Protein AF-A0A1Q5KCY1-F1 (afdb_monomer)

Secondary structure (DSSP, 8-state):
---HHHHHH-GGGGT--HHHHHH---------S--HHHHHHHHHHHHHHTS---HHHHHHH-SS-HHHHHHHHHHHH-EEE-TTS-EEEGGGGEESS-SS--TT-S-SEEHHHHHHHHHHHHH-TTHHHHTTS---GGGSPTT--HHHHHHHHHHHHHHHHHHSHHHHHTT-GGGSHHHHHHHHHHHHTTSTT---SSPPPHHHHHHHHHTS--SS-HHHHBTTTBEE-TTS-EE----HHHHHHHHHHHHH-TTSHHHHHTTT--

Solvent-accessible surface area (backbone atoms only — not comparable to full-atom values): 14551 Å² total; per-residue (Å²): 136,80,50,69,65,63,45,68,77,45,27,66,85,72,78,42,50,76,68,61,58,72,69,59,84,72,94,78,83,87,81,76,97,62,54,73,64,54,52,29,32,56,50,21,54,49,29,69,77,70,50,74,59,62,66,42,46,41,52,67,22,38,69,75,30,48,41,45,46,49,35,50,49,45,28,63,70,30,65,32,71,45,99,88,68,46,79,41,51,41,42,76,33,44,35,49,58,58,89,70,85,58,95,83,49,86,43,53,35,34,44,65,33,50,21,18,20,46,30,3,28,70,53,19,71,68,13,45,81,43,40,84,53,90,36,49,81,87,69,51,59,84,98,64,50,73,66,57,51,52,50,56,52,40,52,56,48,40,52,48,52,51,73,48,36,68,47,42,77,68,63,24,42,62,46,37,45,12,42,26,21,6,50,10,28,50,49,13,34,50,40,94,81,42,85,58,92,78,60,40,48,73,67,58,49,48,59,50,55,75,52,48,58,47,64,75,40,32,84,39,31,41,84,35,48,26,43,61,41,99,86,70,43,52,40,63,85,47,47,36,76,75,13,10,66,50,32,21,48,25,57,73,36,50,90,40,75,60,13,20,31,24,45,80,44,133

Sequence (266 aa):
MTAWHEIAENPDDYRLTAAQLRAVRIPFELYWDLQISEARQVFFDRNVLGVTVAKNLAMSMDQRDFATQLAHDIASSVIVTNGDGTKVPFSTFVQATKRQLSAGDPELLTLSGLRALVVTTMLGRPGIALSSAAITEDDIPEGTTADTVRAEVTDILSWFLETYFPLFAARTAVTTPALLAGLGVAFNRAMPWSTDADRLTSYRLGQLLDTVQWDREAAYWDGIAGKATATGGISFAGGVKDSGGRVADAILFPDTENGRKIRSQA

Mean predicted aligned error: 9.71 Å

Radius of gyration: 20.38 Å; Cα contacts (8 Å, |Δi|>4): 412; chains: 1; bounding box: 61×43×54 Å

Structure (mmCIF, N/CA/C/O backbone):
data_AF-A0A1Q5KCY1-F1
#
_entry.id   AF-A0A1Q5KCY1-F1
#
loop_
_atom_site.group_PDB
_atom_site.id
_atom_site.type_symbol
_atom_site.label_atom_id
_atom_site.label_alt_id
_atom_site.label_comp_id
_atom_site.label_asym_id
_atom_site.label_entity_id
_atom_site.label_seq_id
_atom_site.pdbx_PDB_ins_code
_atom_site.Cartn_x
_atom_site.Cartn_y
_atom_site.Cartn_z
_atom_site.occupancy
_atom_site.B_iso_or_equiv
_atom_site.auth_seq_id
_atom_site.auth_comp_id
_atom_site.auth_asym_id
_atom_site.auth_atom_id
_atom_site.pdbx_PDB_model_num
ATOM 1 N N . MET A 1 1 ? 31.964 -4.552 0.485 1.00 54.66 1 MET A N 1
ATOM 2 C CA . MET A 1 1 ? 32.082 -3.805 -0.782 1.00 54.66 1 MET A CA 1
ATOM 3 C C . MET A 1 1 ? 31.147 -2.618 -0.629 1.00 54.66 1 MET A C 1
ATOM 5 O O . MET A 1 1 ? 29.982 -2.858 -0.353 1.00 54.66 1 MET A O 1
ATOM 9 N N . THR A 1 2 ? 31.669 -1.394 -0.635 1.00 61.38 2 THR A N 1
ATOM 10 C CA . THR A 1 2 ? 30.903 -0.164 -0.348 1.00 61.38 2 THR A CA 1
ATOM 11 C C . THR A 1 2 ? 30.643 0.562 -1.658 1.00 61.38 2 THR A C 1
ATOM 13 O O . THR A 1 2 ? 31.543 0.626 -2.500 1.00 61.38 2 THR A O 1
ATOM 16 N N . ALA A 1 3 ? 29.429 1.070 -1.860 1.00 68.62 3 ALA A N 1
ATOM 17 C CA . ALA A 1 3 ? 29.079 1.730 -3.108 1.00 68.62 3 ALA A CA 1
ATOM 18 C C . ALA A 1 3 ? 29.773 3.102 -3.215 1.00 68.62 3 ALA A C 1
ATOM 20 O O . ALA A 1 3 ? 29.896 3.832 -2.236 1.00 68.62 3 ALA A O 1
ATOM 21 N N . TRP A 1 4 ? 30.218 3.478 -4.419 1.00 73.12 4 TRP A N 1
ATOM 22 C CA . TRP A 1 4 ? 30.988 4.714 -4.634 1.00 73.12 4 TRP A CA 1
ATOM 23 C C . TRP A 1 4 ? 30.240 5.985 -4.197 1.00 73.12 4 TRP A C 1
ATOM 25 O O . TRP A 1 4 ? 30.866 6.929 -3.724 1.00 73.12 4 TRP A O 1
ATOM 35 N N . HIS A 1 5 ? 28.907 6.000 -4.315 1.00 73.06 5 HIS A N 1
ATOM 36 C CA . HIS A 1 5 ? 28.085 7.137 -3.895 1.00 73.06 5 HIS A CA 1
ATOM 37 C C . HIS A 1 5 ? 28.113 7.347 -2.373 1.00 73.06 5 HIS A C 1
ATOM 39 O O . HIS A 1 5 ? 28.253 8.481 -1.936 1.00 73.06 5 HIS A O 1
ATOM 45 N N . GLU A 1 6 ? 28.103 6.274 -1.575 1.00 72.62 6 GLU A N 1
ATOM 46 C CA . GLU A 1 6 ? 28.201 6.355 -0.108 1.00 72.62 6 GLU A CA 1
ATOM 47 C C . GLU A 1 6 ? 29.556 6.934 0.332 1.00 72.62 6 GLU A C 1
ATOM 49 O O . GLU A 1 6 ? 29.630 7.737 1.260 1.00 72.62 6 GLU A O 1
ATOM 54 N N . ILE A 1 7 ? 30.632 6.564 -0.372 1.00 80.00 7 ILE A N 1
ATOM 55 C CA . ILE A 1 7 ? 31.983 7.090 -0.130 1.00 80.00 7 ILE A CA 1
ATOM 56 C C . ILE A 1 7 ? 32.081 8.559 -0.571 1.00 80.00 7 ILE A C 1
ATOM 58 O O . ILE A 1 7 ? 32.759 9.355 0.073 1.00 80.00 7 ILE A O 1
ATOM 62 N N . ALA A 1 8 ? 31.417 8.933 -1.667 1.00 77.94 8 ALA A N 1
ATOM 63 C CA . ALA A 1 8 ? 31.423 10.300 -2.178 1.00 77.94 8 ALA A CA 1
ATOM 64 C C . ALA A 1 8 ? 30.623 11.275 -1.301 1.00 77.94 8 ALA A C 1
ATOM 66 O O . ALA A 1 8 ? 31.014 12.436 -1.190 1.00 77.94 8 ALA A O 1
ATOM 67 N N . GLU A 1 9 ? 29.534 10.811 -0.687 1.00 80.38 9 GLU A N 1
ATOM 68 C CA . GLU A 1 9 ? 28.708 11.613 0.220 1.00 80.38 9 GLU A CA 1
ATOM 69 C C . GLU A 1 9 ? 29.408 11.883 1.557 1.00 80.38 9 GLU A C 1
ATOM 71 O O . GLU A 1 9 ? 29.356 13.011 2.040 1.00 80.38 9 GLU A O 1
ATOM 76 N N . ASN A 1 10 ? 30.102 10.887 2.126 1.00 83.00 10 ASN A N 1
ATOM 77 C CA . ASN A 1 10 ? 30.788 11.008 3.420 1.00 83.00 10 ASN A CA 1
ATOM 78 C C . ASN A 1 10 ? 32.230 10.470 3.343 1.00 83.00 10 ASN A C 1
ATOM 80 O O . ASN A 1 10 ? 32.540 9.417 3.900 1.00 83.00 10 ASN A O 1
ATOM 84 N N . PRO A 1 11 ? 33.146 11.168 2.649 1.00 82.25 11 PRO A N 1
ATOM 85 C CA . PRO A 1 11 ? 34.496 10.660 2.395 1.00 82.25 11 PRO A CA 1
ATOM 86 C C . PRO A 1 11 ? 35.340 10.508 3.670 1.00 82.25 11 PRO A C 1
ATOM 88 O O . PRO A 1 11 ? 36.176 9.601 3.756 1.00 82.25 11 PRO A O 1
ATOM 91 N N . ASP A 1 12 ? 35.073 11.335 4.682 1.00 84.56 12 ASP A N 1
ATOM 92 C CA . ASP A 1 12 ? 35.789 11.334 5.959 1.00 84.56 12 ASP A CA 1
ATOM 93 C C . ASP A 1 12 ? 35.569 10.037 6.757 1.00 84.56 12 ASP A C 1
ATOM 95 O O . ASP A 1 12 ? 36.513 9.535 7.378 1.00 84.56 12 ASP A O 1
ATOM 99 N N . ASP A 1 13 ? 34.384 9.421 6.651 1.00 87.50 13 ASP A N 1
ATOM 100 C CA . ASP A 1 13 ? 34.062 8.126 7.278 1.00 87.50 13 ASP A CA 1
ATOM 101 C C . ASP A 1 13 ? 34.967 6.996 6.760 1.00 87.50 13 ASP A C 1
ATOM 103 O O . ASP A 1 13 ? 35.228 6.007 7.449 1.00 87.50 13 ASP A O 1
ATOM 107 N N . TYR A 1 14 ? 35.511 7.178 5.555 1.00 83.38 14 TYR A N 1
ATOM 108 C CA . TYR A 1 14 ? 36.424 6.252 4.892 1.00 83.38 14 TYR A CA 1
ATOM 109 C C . TYR A 1 14 ? 37.879 6.728 4.919 1.00 83.38 14 TYR A C 1
ATOM 111 O O . TYR A 1 14 ? 38.737 6.106 4.290 1.00 83.38 14 TYR A O 1
ATOM 119 N N . ARG A 1 15 ? 38.184 7.800 5.667 1.00 89.50 15 ARG 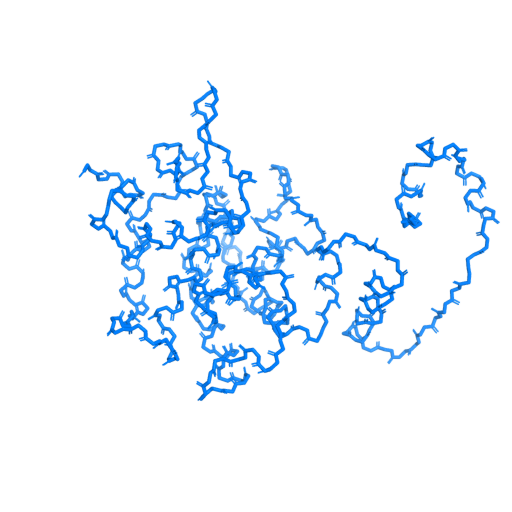A N 1
ATOM 120 C CA . ARG A 1 15 ? 39.512 8.441 5.729 1.00 89.50 15 ARG A CA 1
ATOM 121 C C . ARG A 1 15 ? 40.019 8.882 4.353 1.00 89.50 15 ARG A C 1
ATOM 123 O O . ARG A 1 15 ? 41.222 8.848 4.085 1.00 89.50 15 ARG A O 1
ATOM 130 N N . LEU A 1 16 ? 39.100 9.266 3.475 1.00 88.19 16 LEU A N 1
ATOM 131 C CA . LEU A 1 16 ? 39.389 9.780 2.146 1.00 88.19 16 LEU A CA 1
ATOM 132 C C . LEU A 1 16 ? 39.073 11.270 2.106 1.00 88.19 16 LEU A C 1
ATOM 134 O O . LEU A 1 16 ? 38.182 11.759 2.783 1.00 88.19 16 LEU A O 1
ATOM 138 N N . THR A 1 17 ? 39.798 12.003 1.274 1.00 86.69 17 THR A N 1
ATOM 139 C CA . THR A 1 17 ? 39.492 13.404 0.976 1.00 86.69 17 THR A CA 1
ATOM 140 C C . THR A 1 17 ? 38.750 13.511 -0.352 1.00 86.69 17 THR A C 1
ATOM 142 O O . THR A 1 17 ? 38.963 12.716 -1.273 1.00 86.69 17 THR A O 1
ATOM 145 N N . ALA A 1 18 ? 37.953 14.567 -0.522 1.00 78.94 18 ALA A N 1
ATOM 146 C CA . ALA A 1 18 ? 37.306 14.863 -1.803 1.00 78.94 18 ALA A CA 1
ATOM 147 C C . ALA A 1 18 ? 38.313 14.988 -2.970 1.00 78.94 18 ALA A C 1
ATOM 149 O O . ALA A 1 18 ? 38.002 14.668 -4.116 1.00 78.94 18 ALA A O 1
ATOM 150 N N . ALA A 1 19 ? 39.543 15.443 -2.696 1.00 83.88 19 ALA A N 1
ATOM 151 C CA . ALA A 1 19 ? 40.611 15.508 -3.693 1.00 83.88 19 ALA A CA 1
ATOM 152 C C . ALA A 1 19 ? 41.092 14.113 -4.127 1.00 83.88 19 ALA A C 1
ATOM 154 O O . ALA A 1 19 ? 41.267 13.881 -5.322 1.00 83.88 19 ALA A O 1
ATOM 155 N N . GLN A 1 20 ? 41.250 13.183 -3.182 1.00 85.56 20 GLN A N 1
ATOM 156 C CA . GLN A 1 20 ? 41.623 11.797 -3.476 1.00 85.56 20 GLN A CA 1
ATOM 157 C C . GLN A 1 20 ? 40.533 11.075 -4.269 1.00 85.56 20 GLN A C 1
ATOM 159 O O . GLN A 1 20 ? 40.857 10.367 -5.217 1.00 85.56 20 GLN A O 1
ATOM 164 N N . LEU A 1 21 ? 39.255 11.308 -3.956 1.00 82.94 21 LEU A N 1
ATOM 165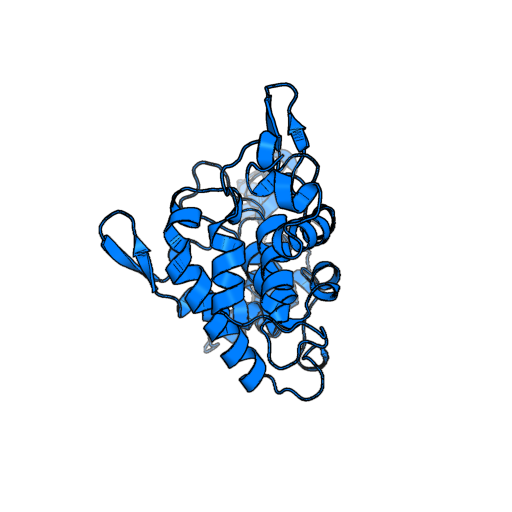 C CA . LEU A 1 21 ? 38.147 10.729 -4.721 1.00 82.94 21 LEU A CA 1
ATOM 166 C C . LEU A 1 21 ? 38.118 11.207 -6.173 1.00 82.94 21 LEU A C 1
ATOM 168 O O . LEU A 1 21 ? 37.961 10.396 -7.081 1.00 82.94 21 LEU A O 1
ATOM 172 N N . ARG A 1 22 ? 38.337 12.504 -6.416 1.00 81.75 22 ARG A N 1
ATOM 173 C CA . ARG A 1 22 ? 38.384 13.067 -7.779 1.00 81.75 22 ARG A CA 1
ATOM 174 C C . ARG A 1 22 ? 39.537 12.533 -8.630 1.00 81.75 22 ARG A C 1
ATOM 176 O O . ARG A 1 22 ? 39.465 12.602 -9.853 1.00 81.75 22 ARG A O 1
ATOM 183 N N . ALA A 1 23 ? 40.599 12.031 -8.003 1.00 84.94 23 ALA A N 1
ATOM 184 C CA . ALA A 1 23 ? 41.742 11.456 -8.706 1.00 84.94 23 ALA A CA 1
ATOM 185 C C . ALA A 1 23 ? 41.495 10.010 -9.171 1.00 84.94 23 ALA A C 1
ATOM 187 O O . ALA A 1 23 ? 42.244 9.500 -10.009 1.00 84.94 23 ALA A O 1
ATOM 188 N N . VAL A 1 24 ? 40.458 9.344 -8.651 1.00 84.19 24 VAL A N 1
ATOM 189 C CA . VAL A 1 24 ? 40.121 7.977 -9.046 1.00 84.19 24 VAL A CA 1
ATOM 190 C C . VAL A 1 24 ? 39.477 7.989 -10.426 1.00 84.19 24 VAL A C 1
ATOM 192 O O . VAL A 1 24 ? 38.438 8.604 -10.655 1.00 84.19 24 VAL A O 1
ATOM 195 N N . ARG A 1 25 ? 40.108 7.283 -11.366 1.00 79.62 25 ARG A N 1
ATOM 196 C CA . ARG A 1 25 ? 39.556 7.052 -12.701 1.00 79.62 25 ARG A CA 1
ATOM 197 C C . ARG A 1 25 ? 38.653 5.833 -12.649 1.00 79.62 25 ARG A C 1
ATOM 199 O O . ARG A 1 25 ? 39.120 4.739 -12.344 1.00 79.62 25 ARG A O 1
ATOM 206 N N . ILE A 1 26 ? 37.381 6.032 -12.964 1.00 74.25 26 ILE A N 1
ATOM 207 C CA . ILE A 1 26 ? 36.387 4.963 -12.976 1.00 74.25 26 ILE A CA 1
ATOM 208 C C . ILE A 1 26 ? 36.101 4.611 -14.436 1.00 74.25 26 ILE A C 1
ATOM 210 O O . ILE A 1 26 ? 35.793 5.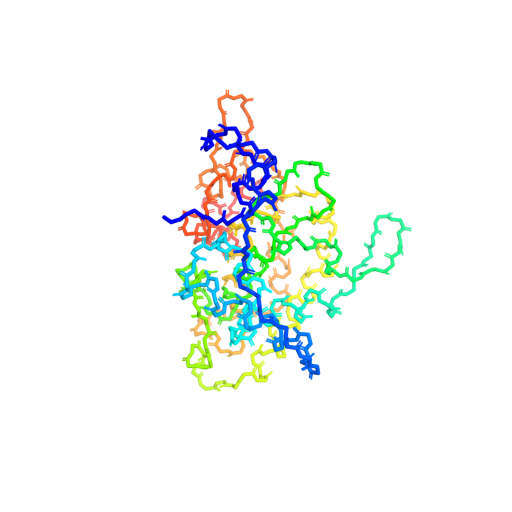516 -15.217 1.00 74.25 26 ILE A O 1
ATOM 214 N N . PRO A 1 27 ? 36.222 3.333 -14.833 1.00 74.19 27 PRO A N 1
ATOM 215 C CA . PRO A 1 27 ? 35.741 2.912 -16.136 1.00 74.19 27 PRO A CA 1
ATOM 216 C C . PRO A 1 27 ? 34.228 3.127 -16.177 1.00 74.19 27 PRO A C 1
ATOM 218 O O . PRO A 1 27 ? 33.503 2.670 -15.294 1.00 74.19 27 PRO A O 1
ATOM 221 N N . PHE A 1 28 ? 33.758 3.839 -17.192 1.00 66.50 28 PHE A N 1
ATOM 222 C CA . PHE A 1 28 ? 32.338 4.003 -17.447 1.00 66.50 28 PHE A CA 1
ATOM 223 C C . PHE A 1 28 ? 32.030 3.500 -18.851 1.00 66.50 28 PHE A C 1
ATOM 225 O O . PHE A 1 28 ? 32.865 3.555 -19.754 1.00 66.50 28 PHE A O 1
ATOM 232 N N . GLU A 1 29 ? 30.809 3.025 -19.022 1.00 71.38 29 GLU A N 1
ATOM 233 C CA . GLU A 1 29 ? 30.257 2.674 -20.318 1.00 71.38 29 GLU A CA 1
ATOM 234 C C . GLU A 1 29 ? 29.075 3.604 -20.560 1.00 71.38 29 GLU A C 1
ATOM 236 O O . GLU A 1 29 ? 28.210 3.752 -19.694 1.00 71.38 29 GLU A O 1
ATOM 241 N N . LEU A 1 30 ? 29.071 4.266 -21.713 1.00 70.44 30 LEU A N 1
ATOM 242 C CA . LEU A 1 30 ? 27.937 5.053 -22.175 1.00 70.44 30 LEU A CA 1
ATOM 243 C C . LEU A 1 30 ? 27.156 4.210 -23.171 1.00 70.44 30 LEU A C 1
ATOM 245 O O . LEU A 1 30 ? 27.706 3.744 -24.169 1.00 70.44 30 LEU A O 1
ATOM 249 N N . TYR A 1 31 ? 25.877 4.038 -22.875 1.00 73.44 31 TYR A N 1
ATOM 250 C CA . TYR A 1 31 ? 24.921 3.412 -23.766 1.00 73.44 31 TYR A CA 1
ATOM 251 C C . TYR A 1 31 ? 24.051 4.514 -24.365 1.00 73.44 31 TYR A C 1
ATOM 253 O O . TYR A 1 31 ? 23.524 5.359 -23.640 1.00 73.44 31 TYR A O 1
ATOM 261 N N . TRP A 1 32 ? 23.945 4.516 -25.687 1.00 76.94 32 TRP A N 1
ATOM 262 C CA . TRP A 1 32 ? 23.154 5.469 -26.465 1.00 76.94 32 TRP A CA 1
ATOM 263 C C . TRP A 1 32 ? 21.895 4.769 -26.977 1.00 76.94 32 TRP A C 1
ATOM 265 O O . TRP A 1 32 ? 21.862 3.541 -27.032 1.00 76.94 32 TRP A O 1
ATOM 275 N N . ASP A 1 33 ? 20.878 5.547 -27.344 1.00 81.00 33 ASP A N 1
ATOM 276 C CA . ASP A 1 33 ? 19.632 5.061 -27.956 1.00 81.00 33 ASP A CA 1
ATOM 277 C C . ASP A 1 33 ? 18.840 4.026 -27.132 1.00 81.00 33 ASP A C 1
ATOM 279 O O . ASP A 1 33 ? 17.964 3.346 -27.661 1.00 81.00 33 ASP A O 1
ATOM 283 N N . LEU A 1 34 ? 19.099 3.940 -25.823 1.00 77.19 34 LEU A N 1
ATOM 284 C CA . LEU A 1 34 ? 18.280 3.158 -24.901 1.00 77.19 34 LEU A CA 1
ATOM 285 C C . LEU A 1 34 ? 16.997 3.909 -24.552 1.00 77.19 34 LEU A C 1
ATOM 287 O O . LEU A 1 34 ? 17.020 5.096 -24.207 1.00 77.19 34 LEU A O 1
ATOM 291 N N . GLN A 1 35 ? 15.882 3.188 -24.546 1.00 79.69 35 GLN A N 1
ATOM 292 C CA . GLN A 1 35 ? 14.669 3.661 -23.896 1.00 79.69 35 GLN A CA 1
ATOM 293 C C . GLN A 1 35 ? 14.911 3.810 -22.388 1.00 79.69 35 GLN A C 1
ATOM 295 O O . GLN A 1 35 ? 15.726 3.107 -21.785 1.00 79.69 35 GLN A O 1
ATOM 300 N N . ILE A 1 36 ? 14.167 4.716 -21.744 1.00 74.81 36 ILE A N 1
ATOM 301 C CA . ILE A 1 36 ? 14.296 4.972 -20.297 1.00 74.81 36 ILE A CA 1
ATOM 302 C C . ILE A 1 36 ? 14.114 3.676 -19.487 1.00 74.81 36 ILE A C 1
ATOM 304 O O . ILE A 1 36 ? 14.823 3.461 -18.506 1.00 74.81 36 ILE A O 1
ATOM 308 N N . SER A 1 37 ? 13.199 2.798 -19.903 1.00 70.56 37 SER A N 1
ATOM 309 C CA . SER A 1 37 ? 12.975 1.486 -19.283 1.00 70.56 37 SER A CA 1
ATOM 310 C C . SER A 1 37 ? 14.204 0.572 -19.377 1.00 70.56 37 SER A C 1
ATOM 312 O O . SER A 1 37 ? 14.599 -0.041 -18.388 1.00 70.56 37 SER A O 1
ATOM 314 N N . GLU A 1 38 ? 14.871 0.525 -20.526 1.00 73.50 38 GLU A N 1
ATOM 315 C CA . GLU A 1 38 ? 16.074 -0.289 -20.729 1.00 73.50 38 GLU A CA 1
ATOM 316 C C . GLU A 1 38 ? 17.248 0.234 -19.894 1.00 73.50 38 GLU A C 1
ATOM 318 O O . GLU A 1 38 ? 17.955 -0.543 -19.251 1.00 73.50 38 GLU A O 1
ATOM 323 N N . ALA A 1 39 ? 17.411 1.559 -19.820 1.00 77.06 39 ALA A N 1
ATOM 324 C CA . ALA A 1 39 ? 18.426 2.189 -18.979 1.00 77.06 39 ALA A CA 1
ATOM 325 C C . ALA A 1 39 ? 18.228 1.865 -17.485 1.00 77.06 39 ALA A C 1
ATOM 327 O O . ALA A 1 39 ? 19.200 1.586 -16.776 1.00 77.06 39 ALA A O 1
ATOM 328 N N . ARG A 1 40 ? 16.973 1.845 -17.008 1.00 74.44 40 ARG A N 1
ATOM 329 C CA . ARG A 1 40 ? 16.635 1.428 -15.635 1.00 74.44 40 ARG A CA 1
ATOM 330 C C . ARG A 1 40 ? 17.013 -0.031 -15.380 1.00 74.44 40 ARG A C 1
ATOM 332 O O . ARG A 1 40 ? 17.663 -0.312 -14.375 1.00 74.44 40 ARG A O 1
ATOM 339 N N . GLN A 1 41 ? 16.716 -0.936 -16.314 1.00 76.06 41 GLN A N 1
ATOM 340 C CA . GLN A 1 41 ? 17.059 -2.351 -16.159 1.00 76.06 41 GLN A CA 1
ATOM 341 C C . GLN A 1 41 ? 18.573 -2.590 -16.114 1.00 76.06 41 GLN A C 1
ATOM 343 O O . GLN A 1 41 ? 19.049 -3.337 -15.261 1.00 76.06 41 GLN A O 1
ATOM 348 N N . VAL A 1 42 ? 19.350 -1.930 -16.983 1.00 74.38 42 VAL A N 1
ATOM 349 C CA . VAL A 1 42 ? 20.823 -2.021 -16.959 1.00 74.38 42 VAL A CA 1
ATOM 350 C C . VAL A 1 42 ? 21.370 -1.562 -15.606 1.00 74.38 42 VAL A C 1
ATOM 352 O O . VAL A 1 42 ? 22.276 -2.188 -15.050 1.00 74.38 42 VAL A O 1
ATOM 355 N N . PHE A 1 43 ? 20.797 -0.494 -15.044 1.00 72.62 43 PHE A N 1
ATOM 356 C CA . PHE A 1 43 ? 21.155 -0.029 -13.711 1.00 72.62 43 PHE A CA 1
ATOM 357 C C . PHE A 1 43 ? 20.793 -1.060 -12.631 1.00 72.62 43 PHE A C 1
ATOM 359 O O . PHE A 1 43 ? 21.637 -1.355 -11.785 1.00 72.62 43 PHE A O 1
ATOM 366 N N . PHE A 1 44 ? 19.588 -1.634 -12.649 1.00 69.88 44 PHE A N 1
ATOM 367 C CA . PHE A 1 44 ? 19.187 -2.679 -11.701 1.00 69.88 44 PHE A CA 1
ATOM 368 C C . PHE A 1 44 ? 20.126 -3.886 -11.748 1.00 69.88 44 PHE A C 1
ATOM 370 O O . PHE A 1 44 ? 20.709 -4.247 -10.724 1.00 69.88 44 PHE A O 1
ATOM 377 N N . ASP A 1 45 ? 20.331 -4.458 -12.937 1.00 71.56 45 ASP A N 1
ATOM 378 C CA . ASP A 1 45 ? 21.122 -5.674 -13.131 1.00 71.56 45 ASP A CA 1
ATOM 379 C C . ASP A 1 45 ? 22.555 -5.472 -12.605 1.00 71.56 45 ASP A C 1
ATOM 381 O O . ASP A 1 45 ? 23.071 -6.302 -11.854 1.00 71.56 45 ASP A O 1
ATOM 385 N N . ARG A 1 46 ? 23.189 -4.326 -12.896 1.00 67.38 46 ARG A N 1
ATOM 386 C CA . ARG A 1 46 ? 24.556 -4.041 -12.423 1.00 67.38 46 ARG A CA 1
ATOM 387 C C . ARG A 1 46 ? 24.664 -3.778 -10.924 1.00 67.38 46 ARG A C 1
ATOM 389 O O . ARG A 1 46 ? 25.687 -4.106 -10.325 1.00 67.38 46 ARG A O 1
ATOM 396 N N . ASN A 1 47 ? 23.631 -3.217 -10.308 1.00 61.12 47 ASN A N 1
ATOM 397 C CA . ASN A 1 47 ? 23.651 -2.857 -8.891 1.00 61.12 47 ASN A CA 1
ATOM 398 C C . ASN A 1 47 ? 23.074 -3.944 -7.965 1.00 61.12 47 ASN A C 1
ATOM 400 O O . ASN A 1 47 ? 23.324 -3.944 -6.765 1.00 61.12 47 ASN A O 1
ATOM 404 N N . VAL A 1 48 ? 22.306 -4.898 -8.483 1.00 60.56 48 VAL A N 1
ATOM 405 C CA . VAL A 1 48 ? 21.849 -6.047 -7.688 1.00 60.56 48 VAL A CA 1
ATOM 406 C C . VAL A 1 48 ? 22.793 -7.232 -7.845 1.00 60.56 48 VAL A C 1
ATOM 408 O O . VAL A 1 48 ? 23.079 -7.907 -6.858 1.00 60.56 48 VAL A O 1
ATOM 411 N N . LEU A 1 49 ? 23.330 -7.457 -9.049 1.00 60.81 49 LEU A N 1
ATOM 412 C CA . LEU A 1 49 ? 24.223 -8.587 -9.323 1.00 60.81 49 LEU A CA 1
ATOM 413 C C . LEU A 1 49 ? 25.716 -8.239 -9.168 1.00 60.81 49 LEU A C 1
ATOM 415 O O . LEU A 1 49 ? 26.527 -9.150 -9.022 1.00 60.81 49 LEU A O 1
ATOM 419 N N . GLY A 1 50 ? 26.092 -6.951 -9.194 1.00 53.91 50 GLY A N 1
ATOM 420 C CA . GLY A 1 50 ? 27.492 -6.494 -9.158 1.00 53.91 50 GLY A CA 1
ATOM 421 C C . GLY A 1 50 ? 27.932 -5.792 -7.864 1.00 53.91 50 GLY A C 1
ATOM 422 O O . GLY A 1 50 ? 28.940 -6.181 -7.277 1.00 53.91 50 GLY A O 1
ATOM 423 N N . VAL A 1 51 ? 27.210 -4.757 -7.409 1.00 55.50 51 VAL A N 1
ATOM 424 C CA . VAL A 1 51 ? 27.537 -3.978 -6.190 1.00 55.50 51 VAL A CA 1
ATOM 425 C C . VAL A 1 51 ? 26.263 -3.569 -5.457 1.00 55.50 51 VAL A C 1
ATOM 427 O O . VAL A 1 51 ? 25.531 -2.726 -5.955 1.00 55.50 51 VAL A O 1
ATOM 430 N N . THR A 1 52 ? 26.037 -4.107 -4.255 1.00 53.34 52 THR A N 1
ATOM 431 C CA . THR A 1 52 ? 24.800 -3.928 -3.478 1.00 53.34 52 THR A CA 1
ATOM 432 C C . THR A 1 52 ? 24.428 -2.453 -3.266 1.00 53.34 52 THR A C 1
ATOM 434 O O . THR A 1 52 ? 25.078 -1.751 -2.496 1.00 53.34 52 THR A O 1
ATOM 437 N N . VAL A 1 53 ? 23.347 -1.995 -3.899 1.00 59.03 53 VAL A N 1
ATOM 438 C CA . VAL A 1 53 ? 22.698 -0.699 -3.609 1.00 59.03 53 VAL A CA 1
ATOM 439 C C . VAL A 1 53 ? 21.541 -0.852 -2.619 1.00 59.03 53 VAL A C 1
ATOM 441 O O . VAL A 1 53 ? 21.065 -1.957 -2.343 1.00 59.03 53 VAL A O 1
ATOM 444 N N . ALA A 1 54 ? 21.037 0.272 -2.101 1.00 63.12 54 ALA A N 1
ATOM 445 C CA . ALA A 1 54 ? 19.835 0.284 -1.275 1.00 63.12 54 ALA A CA 1
ATOM 446 C C . ALA A 1 54 ? 18.657 -0.401 -1.996 1.00 63.12 54 ALA A C 1
ATOM 448 O O . ALA A 1 54 ? 18.291 -0.039 -3.115 1.00 63.12 54 ALA A O 1
ATOM 449 N N . LYS A 1 55 ? 18.018 -1.368 -1.322 1.00 66.56 55 LYS A N 1
ATOM 450 C CA . LYS A 1 55 ? 16.990 -2.250 -1.906 1.00 66.56 55 LYS A CA 1
ATOM 451 C C . LYS A 1 55 ? 15.847 -1.510 -2.616 1.00 66.56 55 LYS A C 1
ATOM 453 O O . LYS A 1 55 ? 15.380 -1.987 -3.638 1.00 66.56 55 LYS A O 1
ATOM 458 N N . ASN A 1 56 ? 15.409 -0.351 -2.121 1.00 65.00 56 ASN A N 1
ATOM 459 C CA . ASN A 1 56 ? 14.321 0.405 -2.762 1.00 65.00 56 ASN A CA 1
ATOM 460 C C . ASN A 1 56 ? 14.761 1.112 -4.048 1.00 65.00 56 ASN A C 1
ATOM 462 O O . ASN A 1 56 ? 13.979 1.202 -4.988 1.00 65.00 56 ASN A O 1
ATOM 466 N N . LEU A 1 57 ? 16.016 1.567 -4.112 1.00 66.00 57 LEU A N 1
ATOM 467 C CA . LEU A 1 57 ? 16.568 2.128 -5.340 1.00 66.00 57 LEU A CA 1
ATOM 468 C C . LEU A 1 57 ? 16.735 1.035 -6.396 1.00 66.00 57 LEU A C 1
ATOM 470 O O . LEU A 1 57 ? 16.363 1.249 -7.538 1.00 66.00 57 LEU A O 1
ATOM 474 N N . ALA A 1 58 ? 17.218 -0.148 -6.007 1.00 66.44 58 ALA A N 1
ATOM 475 C CA . ALA A 1 58 ? 17.194 -1.303 -6.897 1.00 66.44 58 ALA A CA 1
ATOM 476 C C . ALA A 1 58 ? 15.757 -1.588 -7.365 1.00 66.44 58 ALA A C 1
ATO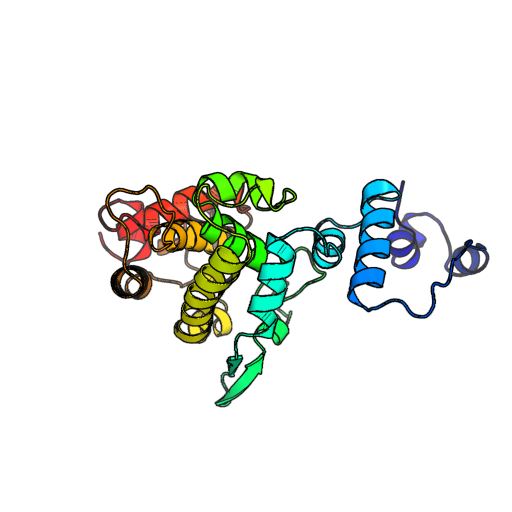M 478 O O . ALA A 1 58 ? 15.477 -1.529 -8.552 1.00 66.44 58 ALA A O 1
ATOM 479 N N . MET A 1 59 ? 14.817 -1.790 -6.441 1.00 66.94 59 MET A N 1
ATOM 480 C CA . MET A 1 59 ? 13.432 -2.108 -6.801 1.00 66.94 59 MET A CA 1
ATOM 481 C C . MET A 1 59 ? 12.783 -1.061 -7.718 1.00 66.94 59 MET A C 1
ATOM 483 O O . MET A 1 59 ? 12.122 -1.451 -8.660 1.00 66.94 59 MET A O 1
ATOM 487 N N . SER A 1 60 ? 13.000 0.245 -7.523 1.00 63.69 60 SER A N 1
ATOM 488 C CA . SER A 1 60 ? 12.454 1.277 -8.434 1.00 63.69 60 SER A CA 1
ATOM 489 C C . SER A 1 60 ? 13.046 1.263 -9.849 1.00 63.69 60 SER A C 1
ATOM 491 O O . SER A 1 60 ? 12.494 1.883 -10.758 1.00 63.69 60 SER A O 1
ATOM 493 N N . MET A 1 61 ? 14.166 0.572 -10.047 1.00 66.75 61 MET A N 1
ATOM 494 C CA . MET A 1 61 ? 14.829 0.417 -11.341 1.00 66.75 61 MET A CA 1
ATOM 495 C C . MET A 1 61 ? 14.518 -0.937 -11.992 1.00 66.75 61 MET A C 1
ATOM 497 O O . MET A 1 61 ? 14.854 -1.130 -13.158 1.00 66.75 61 MET A O 1
ATOM 501 N N . ASP A 1 62 ? 13.858 -1.851 -11.275 1.00 67.88 62 ASP A N 1
ATOM 502 C CA . ASP A 1 62 ? 13.446 -3.151 -11.799 1.00 67.88 62 ASP A CA 1
ATOM 503 C C . ASP A 1 62 ? 12.269 -2.975 -12.766 1.00 67.88 62 ASP A C 1
ATOM 505 O O . ASP A 1 62 ? 11.172 -2.563 -12.384 1.00 67.88 62 ASP A O 1
ATOM 509 N N . GLN A 1 63 ? 12.523 -3.243 -14.045 1.00 66.31 63 GLN A N 1
ATOM 510 C CA . GLN A 1 63 ? 11.529 -3.172 -15.111 1.00 66.31 63 GLN A CA 1
ATOM 511 C C . GLN A 1 63 ? 11.100 -4.565 -15.575 1.00 66.31 63 GLN A C 1
ATOM 513 O O . GLN A 1 63 ? 10.357 -4.651 -16.543 1.00 66.31 63 GLN A O 1
ATOM 518 N N . ARG A 1 64 ? 11.539 -5.655 -14.933 1.00 73.94 64 ARG A N 1
ATOM 519 C CA . ARG A 1 64 ? 11.059 -7.023 -15.214 1.00 73.94 64 ARG A CA 1
ATOM 520 C C . ARG A 1 64 ? 10.061 -7.505 -14.166 1.00 73.94 64 ARG A C 1
ATOM 522 O O . ARG A 1 64 ? 9.216 -8.336 -14.477 1.00 73.94 64 ARG A O 1
ATOM 529 N N . ASP A 1 65 ? 10.140 -6.972 -12.950 1.00 85.12 65 ASP A N 1
ATOM 530 C CA . ASP A 1 65 ? 9.204 -7.276 -11.872 1.00 85.12 65 ASP A CA 1
ATOM 531 C C . ASP A 1 65 ? 7.791 -6.765 -12.184 1.00 85.12 65 ASP A C 1
ATOM 533 O O . ASP A 1 65 ? 7.528 -5.558 -12.192 1.00 85.12 65 ASP A O 1
ATOM 537 N N . PHE A 1 66 ? 6.865 -7.701 -12.395 1.00 89.19 66 PHE A N 1
ATOM 538 C CA . PHE A 1 66 ? 5.484 -7.415 -12.781 1.00 89.19 66 PHE A CA 1
ATOM 539 C C . PHE A 1 66 ? 4.789 -6.494 -11.767 1.00 89.19 66 PHE A C 1
ATOM 541 O O . PHE A 1 66 ? 4.157 -5.504 -12.138 1.00 89.19 66 PHE A O 1
ATOM 548 N N . ALA A 1 67 ? 4.959 -6.764 -10.468 1.00 91.00 67 ALA A N 1
ATOM 549 C CA . ALA A 1 67 ? 4.330 -5.974 -9.412 1.00 91.00 67 ALA A CA 1
ATOM 550 C C . ALA A 1 67 ? 4.883 -4.541 -9.314 1.00 91.00 67 ALA A C 1
ATOM 552 O O . ALA A 1 67 ? 4.145 -3.617 -8.971 1.00 91.00 67 ALA A O 1
ATOM 553 N N . THR A 1 68 ? 6.167 -4.335 -9.607 1.00 90.12 68 THR A N 1
ATOM 554 C CA . THR A 1 68 ? 6.802 -3.010 -9.631 1.00 90.12 68 THR A CA 1
ATOM 555 C C . THR A 1 68 ? 6.335 -2.210 -10.835 1.00 90.12 68 THR A C 1
ATOM 557 O O . THR A 1 68 ? 5.976 -1.044 -10.670 1.00 90.12 68 THR A O 1
ATOM 560 N N . GLN A 1 69 ? 6.278 -2.824 -12.022 1.00 90.50 69 GLN A N 1
ATOM 561 C CA . GLN A 1 69 ? 5.690 -2.181 -13.199 1.00 90.50 69 GLN A CA 1
ATOM 562 C C . GLN A 1 69 ? 4.249 -1.753 -12.911 1.00 90.50 69 GLN A C 1
ATOM 564 O O . GLN A 1 69 ? 3.891 -0.603 -13.131 1.00 90.50 69 GLN A O 1
ATOM 569 N N . LEU A 1 70 ? 3.443 -2.651 -12.341 1.00 93.06 70 LEU A N 1
ATOM 570 C CA . LEU A 1 70 ? 2.054 -2.361 -11.998 1.00 93.06 70 LEU A CA 1
ATOM 571 C C . LEU A 1 70 ? 1.930 -1.237 -10.957 1.00 93.06 70 LEU A C 1
ATOM 573 O O . LEU A 1 70 ? 1.074 -0.367 -11.084 1.00 93.06 70 LEU A O 1
ATOM 577 N N . ALA A 1 71 ? 2.812 -1.196 -9.954 1.00 94.12 71 ALA A N 1
ATOM 578 C CA . ALA A 1 71 ? 2.857 -0.092 -8.996 1.00 94.12 71 ALA A CA 1
ATOM 579 C C . ALA A 1 71 ? 3.211 1.251 -9.661 1.00 94.12 71 ALA A C 1
ATOM 581 O O . ALA A 1 71 ? 2.645 2.281 -9.292 1.00 94.12 71 ALA A O 1
ATOM 582 N N . HIS A 1 72 ? 4.123 1.255 -10.637 1.00 91.56 72 HIS A N 1
ATOM 583 C CA . HIS A 1 72 ? 4.433 2.447 -11.428 1.00 91.56 72 HIS A CA 1
ATOM 584 C C . HIS A 1 72 ? 3.256 2.891 -12.292 1.00 91.56 72 HIS A C 1
ATOM 586 O O . HIS A 1 72 ? 2.931 4.079 -12.285 1.00 91.56 72 HIS A O 1
ATOM 592 N N . ASP A 1 73 ? 2.609 1.951 -12.978 1.00 91.81 73 ASP A N 1
ATOM 593 C CA . ASP A 1 73 ? 1.455 2.225 -13.827 1.00 91.81 73 ASP A CA 1
ATOM 594 C C . ASP A 1 73 ? 0.342 2.872 -13.008 1.00 91.81 73 ASP A C 1
ATOM 596 O O . ASP A 1 73 ? -0.068 3.980 -13.338 1.00 91.81 73 ASP A O 1
ATOM 600 N N . ILE A 1 74 ? -0.032 2.271 -11.873 1.00 94.75 74 ILE A N 1
ATOM 601 C CA . ILE A 1 74 ? -1.047 2.811 -10.956 1.00 94.75 74 ILE A CA 1
ATOM 602 C C . ILE A 1 74 ? -0.653 4.195 -10.440 1.00 94.75 74 ILE A C 1
ATOM 604 O O . ILE A 1 74 ? -1.467 5.116 -10.440 1.00 94.75 74 ILE A O 1
ATOM 608 N N . ALA A 1 75 ? 0.601 4.383 -10.020 1.00 93.56 75 ALA A N 1
ATOM 609 C CA . ALA A 1 75 ? 1.054 5.698 -9.575 1.00 93.56 75 ALA A CA 1
ATOM 610 C C . ALA A 1 75 ? 0.919 6.755 -10.683 1.00 93.56 75 ALA A C 1
ATOM 612 O O . ALA A 1 75 ? 0.605 7.908 -10.396 1.00 93.56 75 ALA A O 1
ATOM 613 N N . SER A 1 76 ? 1.163 6.377 -11.937 1.00 91.00 76 SER A N 1
ATOM 614 C CA . SER A 1 76 ? 1.109 7.292 -13.077 1.00 91.00 76 SER A CA 1
ATOM 615 C C . SER A 1 76 ? -0.302 7.527 -13.625 1.00 91.00 76 SER A C 1
ATOM 617 O O . SER A 1 76 ? -0.574 8.617 -14.127 1.00 91.00 76 SER A O 1
ATOM 619 N N . SER A 1 77 ? -1.194 6.536 -13.530 1.00 91.44 77 SER A N 1
ATOM 620 C CA . SER A 1 77 ? -2.538 6.574 -14.113 1.00 91.44 77 SER A CA 1
ATOM 621 C C . SER A 1 77 ? -3.558 7.253 -13.207 1.00 91.44 77 SER A C 1
ATOM 623 O O . SER A 1 77 ? -4.497 7.874 -13.702 1.00 91.44 77 SER A O 1
ATOM 625 N N . VAL A 1 78 ? -3.385 7.143 -11.888 1.00 95.12 78 VAL A N 1
ATOM 626 C CA . VAL A 1 78 ? -4.334 7.680 -10.912 1.00 95.12 78 VAL A CA 1
ATOM 627 C C . VAL A 1 78 ? -4.184 9.193 -10.796 1.00 95.12 78 VAL A C 1
ATOM 629 O O . VAL A 1 78 ? -3.097 9.706 -10.516 1.00 95.12 78 VAL A O 1
ATOM 632 N N . ILE A 1 79 ? -5.296 9.912 -10.959 1.00 95.75 79 ILE A N 1
ATOM 633 C CA . ILE A 1 79 ? -5.357 11.368 -10.811 1.00 95.75 79 ILE A CA 1
ATOM 634 C C . ILE A 1 79 ? -6.127 11.708 -9.542 1.00 95.75 79 ILE A C 1
ATOM 636 O O . ILE A 1 79 ? -7.326 11.466 -9.440 1.00 95.75 79 ILE A O 1
ATOM 640 N N . VAL A 1 80 ? -5.452 12.345 -8.591 1.00 93.69 80 VAL A N 1
ATOM 641 C CA . VAL A 1 80 ? -6.050 12.742 -7.313 1.00 93.69 80 VAL A CA 1
ATOM 642 C C . VAL A 1 80 ? -6.278 14.245 -7.256 1.00 93.69 80 VAL A C 1
ATOM 644 O O . VAL A 1 80 ? -5.600 15.026 -7.927 1.00 93.69 80 VAL A O 1
ATOM 647 N N . THR A 1 81 ? -7.252 14.658 -6.446 1.00 91.75 81 THR A N 1
ATOM 648 C CA . THR A 1 81 ? -7.524 16.076 -6.191 1.00 91.75 81 THR A CA 1
ATOM 649 C C . THR A 1 81 ? -6.789 16.502 -4.926 1.00 91.75 81 THR A C 1
ATOM 651 O O . THR A 1 81 ? -7.053 15.982 -3.844 1.00 91.75 81 THR A O 1
ATOM 654 N N . ASN A 1 82 ? -5.853 17.435 -5.065 1.00 85.06 82 ASN A N 1
ATOM 655 C CA . ASN A 1 82 ? -5.086 17.996 -3.962 1.00 85.06 82 ASN A CA 1
ATOM 656 C C . ASN A 1 82 ? -5.952 18.938 -3.097 1.00 85.06 82 ASN A C 1
ATOM 658 O O . ASN A 1 82 ? -7.053 19.329 -3.486 1.00 85.06 82 ASN A O 1
ATOM 662 N N . GLY A 1 83 ? -5.460 19.326 -1.916 1.00 78.06 83 GLY A N 1
ATOM 663 C CA . GLY A 1 83 ? -6.187 20.172 -0.959 1.00 78.06 83 GLY A CA 1
ATOM 664 C C . GLY A 1 83 ? -6.547 21.574 -1.472 1.00 78.06 83 GLY A C 1
ATOM 665 O O . GLY A 1 83 ? -7.431 22.218 -0.916 1.00 78.06 83 GLY A O 1
ATOM 666 N N . ASP A 1 84 ? -5.902 22.034 -2.544 1.00 83.06 84 ASP A N 1
ATOM 667 C CA . ASP A 1 84 ? -6.205 23.279 -3.262 1.00 83.06 84 ASP A CA 1
ATOM 668 C C . ASP A 1 84 ? -7.202 23.091 -4.426 1.00 83.06 84 ASP A C 1
ATOM 670 O O . ASP A 1 84 ? -7.501 24.038 -5.152 1.00 83.06 84 ASP A O 1
ATOM 674 N N . GLY A 1 85 ? -7.724 21.875 -4.616 1.00 85.81 85 GLY A N 1
ATOM 675 C CA . GLY A 1 85 ? -8.643 21.519 -5.696 1.00 85.81 85 GLY A CA 1
ATOM 676 C C . GLY A 1 85 ? -7.964 21.194 -7.030 1.00 85.81 85 GLY A C 1
ATOM 677 O O . GLY A 1 85 ? -8.659 20.911 -8.008 1.00 85.81 85 GLY A O 1
ATOM 678 N N . THR A 1 86 ? -6.629 21.213 -7.105 1.00 91.38 86 THR A N 1
ATOM 679 C CA . THR A 1 86 ? -5.904 20.871 -8.337 1.00 91.38 86 THR A CA 1
ATOM 680 C C . THR A 1 86 ? -5.858 19.361 -8.561 1.00 91.38 86 THR A C 1
ATOM 682 O O . THR A 1 86 ? -5.693 18.579 -7.628 1.00 91.38 86 THR A O 1
ATOM 685 N N . LYS A 1 87 ? -6.002 18.934 -9.820 1.00 93.00 87 LYS A N 1
ATOM 686 C CA . LYS A 1 87 ? -5.856 17.528 -10.211 1.00 93.00 87 LYS A CA 1
ATOM 687 C C . LYS A 1 87 ? -4.405 17.244 -10.571 1.00 93.00 87 LYS A C 1
ATOM 689 O O . LYS A 1 87 ? -3.883 17.855 -11.502 1.00 93.00 87 LYS A O 1
ATOM 694 N N . VAL A 1 88 ? -3.775 16.320 -9.856 1.00 94.12 88 VAL A N 1
ATOM 695 C CA . VAL A 1 88 ? -2.368 15.953 -10.058 1.00 94.12 88 VAL A CA 1
ATOM 696 C C . VAL A 1 88 ? -2.200 14.430 -10.111 1.00 94.12 88 VAL A C 1
ATOM 698 O O . VAL A 1 88 ? -2.980 13.711 -9.479 1.00 94.12 88 VAL A O 1
ATOM 701 N N . PRO A 1 89 ? -1.198 13.913 -10.845 1.00 93.81 89 PRO A N 1
ATOM 702 C CA . PRO A 1 89 ? -0.875 12.490 -10.825 1.00 93.81 89 PRO A CA 1
ATOM 703 C C . PRO A 1 89 ? -0.490 12.011 -9.423 1.00 93.81 89 PRO A C 1
ATOM 705 O O . PRO A 1 89 ? 0.262 12.683 -8.711 1.00 93.81 89 PRO A O 1
ATOM 708 N N . PHE A 1 90 ? -0.948 10.820 -9.036 1.00 94.88 90 PHE A N 1
ATOM 709 C CA . PHE A 1 90 ? -0.628 10.242 -7.730 1.00 94.88 90 PHE A CA 1
ATOM 710 C C . PHE A 1 90 ? 0.877 10.000 -7.550 1.00 94.88 90 PHE A C 1
ATOM 712 O O . PHE A 1 90 ? 1.389 10.083 -6.435 1.00 94.88 90 PHE A O 1
ATOM 719 N N . SER A 1 91 ? 1.613 9.795 -8.646 1.00 93.75 91 SER A N 1
ATOM 720 C CA . SER A 1 91 ? 3.070 9.653 -8.666 1.00 93.75 91 SER A CA 1
ATOM 721 C C . SER A 1 91 ? 3.803 10.813 -7.995 1.00 93.75 91 SER A C 1
ATOM 723 O O . SER A 1 91 ? 4.891 10.607 -7.466 1.00 93.75 91 SER A O 1
ATOM 725 N N . THR A 1 92 ? 3.214 12.014 -7.960 1.00 93.00 92 THR A N 1
ATOM 726 C CA . THR A 1 92 ? 3.767 13.176 -7.244 1.00 93.00 92 THR A CA 1
ATOM 727 C C . THR A 1 92 ? 3.882 12.937 -5.734 1.00 93.00 92 THR A C 1
ATOM 729 O O . THR A 1 92 ? 4.705 13.561 -5.071 1.00 93.00 92 THR A O 1
ATOM 732 N N . PHE A 1 93 ? 3.098 12.007 -5.186 1.00 94.25 93 PHE A N 1
ATOM 733 C CA . PHE A 1 93 ? 3.082 11.656 -3.766 1.00 94.25 93 PHE A CA 1
ATOM 734 C C . PHE A 1 93 ? 3.815 10.346 -3.450 1.00 94.25 93 PHE A C 1
ATOM 736 O O . PHE A 1 93 ? 3.740 9.867 -2.313 1.00 94.25 93 PHE A O 1
ATOM 743 N N . VAL A 1 94 ? 4.522 9.761 -4.424 1.00 93.44 94 VAL A N 1
ATOM 744 C CA . VAL A 1 94 ? 5.212 8.474 -4.282 1.00 93.44 94 VAL A CA 1
ATOM 745 C C . VAL A 1 94 ? 6.725 8.666 -4.343 1.00 93.44 94 VAL A C 1
ATOM 747 O O . VAL A 1 94 ? 7.294 9.014 -5.374 1.00 93.44 94 VAL A O 1
ATOM 750 N N . GLN A 1 95 ? 7.406 8.354 -3.242 1.00 91.19 95 GLN A N 1
ATOM 751 C CA . GLN A 1 95 ? 8.862 8.406 -3.161 1.00 91.19 95 GLN A CA 1
ATOM 752 C C . GLN A 1 95 ? 9.482 7.092 -3.647 1.00 91.19 95 GLN A C 1
ATOM 754 O O . GLN A 1 95 ? 9.402 6.060 -2.975 1.00 91.19 95 GLN A O 1
ATOM 759 N N . ALA A 1 96 ? 10.130 7.125 -4.809 1.00 82.56 96 ALA A N 1
ATOM 760 C CA . ALA A 1 96 ? 10.725 5.936 -5.418 1.00 82.56 96 ALA A CA 1
ATOM 761 C C . ALA A 1 96 ? 12.085 5.535 -4.816 1.00 82.56 96 ALA A C 1
ATOM 763 O O . ALA A 1 96 ? 12.455 4.365 -4.869 1.00 82.56 96 ALA A O 1
ATOM 764 N N . THR A 1 97 ? 12.827 6.480 -4.230 1.00 72.62 97 THR A N 1
ATOM 765 C CA . THR A 1 97 ? 14.251 6.272 -3.900 1.00 72.62 97 THR A CA 1
ATOM 766 C C . THR A 1 97 ? 14.505 6.011 -2.414 1.00 72.62 97 THR A C 1
ATOM 768 O O . THR A 1 97 ? 15.256 5.099 -2.056 1.00 72.62 97 THR A O 1
ATOM 771 N N . LYS A 1 98 ? 13.867 6.780 -1.522 1.00 76.19 98 LYS A N 1
ATOM 772 C CA . LYS A 1 98 ? 14.099 6.679 -0.074 1.00 76.19 98 LYS A CA 1
ATOM 773 C C . LYS A 1 98 ? 13.487 5.411 0.514 1.00 76.19 98 LYS A C 1
ATOM 775 O O . LYS A 1 98 ? 12.411 4.960 0.127 1.00 76.19 98 LYS A O 1
ATOM 780 N N . ARG A 1 99 ? 14.159 4.862 1.531 1.00 69.50 99 ARG A N 1
ATOM 781 C CA . ARG A 1 99 ? 13.658 3.702 2.286 1.00 69.50 99 ARG A CA 1
ATOM 782 C C . ARG A 1 99 ? 12.527 4.034 3.242 1.00 69.50 99 ARG A C 1
ATOM 784 O O . ARG A 1 99 ? 11.670 3.186 3.473 1.00 69.50 99 ARG A O 1
ATOM 791 N N . GLN A 1 100 ? 12.558 5.225 3.815 1.00 76.56 100 GLN A N 1
ATOM 792 C CA . GLN A 1 100 ? 11.570 5.720 4.757 1.00 76.56 100 GLN A CA 1
ATOM 793 C C . GLN A 1 100 ? 11.351 7.197 4.467 1.00 76.56 100 GLN A C 1
ATOM 795 O O . GLN A 1 100 ? 12.295 7.899 4.099 1.00 76.56 100 GLN A O 1
ATOM 800 N N . LEU A 1 101 ? 10.110 7.641 4.627 1.00 83.81 101 LEU A N 1
ATOM 801 C CA . LEU A 1 101 ? 9.769 9.052 4.571 1.00 83.81 101 LEU A CA 1
ATOM 802 C C . LEU A 1 101 ? 10.039 9.700 5.924 1.00 83.81 101 LEU A C 1
ATOM 804 O O . LEU A 1 101 ? 9.740 9.135 6.977 1.00 83.81 101 LEU A O 1
ATOM 808 N N . SER A 1 102 ? 10.595 10.899 5.874 1.00 82.81 102 SER A N 1
ATOM 809 C CA . SER A 1 102 ? 10.675 11.820 6.996 1.00 82.81 102 SER A CA 1
ATOM 810 C C . SER A 1 102 ? 9.401 12.665 7.078 1.00 82.81 102 SER A C 1
ATOM 812 O O . SER A 1 102 ? 8.654 12.793 6.110 1.00 82.81 102 SER A O 1
ATOM 814 N N . ALA A 1 103 ? 9.147 13.271 8.238 1.00 79.06 103 ALA A N 1
ATOM 815 C CA . ALA A 1 103 ? 7.952 14.093 8.445 1.00 79.06 103 ALA A CA 1
ATOM 816 C C . ALA A 1 103 ? 7.872 15.321 7.514 1.00 79.06 103 ALA A C 1
ATOM 818 O O . ALA A 1 103 ? 6.780 15.833 7.290 1.00 79.06 103 ALA A O 1
ATOM 819 N N . GLY A 1 104 ? 9.011 15.790 6.993 1.00 82.31 104 GLY A N 1
ATOM 820 C CA . GLY A 1 104 ? 9.087 16.938 6.086 1.00 82.31 104 GLY A CA 1
ATOM 821 C C . GLY A 1 104 ? 9.072 16.581 4.599 1.00 82.31 104 GLY A C 1
ATOM 822 O O . GLY A 1 104 ? 9.064 17.492 3.777 1.00 82.31 104 GLY A O 1
ATOM 823 N N . ASP A 1 105 ? 9.091 15.293 4.242 1.00 86.06 105 ASP A N 1
ATOM 824 C CA . ASP A 1 105 ? 9.055 14.884 2.836 1.00 86.06 105 ASP A CA 1
ATOM 825 C C . ASP A 1 105 ? 7.676 15.184 2.236 1.00 86.06 105 ASP A C 1
ATOM 827 O O . ASP A 1 105 ? 6.677 14.824 2.859 1.00 86.06 105 ASP A O 1
ATOM 831 N N . PRO A 1 106 ? 7.576 15.809 1.049 1.00 87.50 106 PRO A N 1
ATOM 832 C CA . PRO A 1 106 ? 6.289 16.117 0.426 1.00 87.50 106 PRO A CA 1
ATOM 833 C C . PRO A 1 106 ? 5.522 14.856 0.008 1.00 87.50 106 PRO A C 1
ATOM 835 O O . PRO A 1 106 ? 4.293 14.878 -0.040 1.00 87.50 106 PRO A O 1
ATOM 838 N N . GLU A 1 107 ? 6.222 13.748 -0.239 1.00 93.75 107 GLU A N 1
ATOM 839 C CA . GLU A 1 107 ? 5.606 12.472 -0.578 1.00 93.75 107 GLU A CA 1
ATOM 840 C C . GLU A 1 107 ? 4.862 11.851 0.617 1.00 93.75 107 GLU A C 1
ATOM 842 O O . GLU A 1 107 ? 5.157 12.110 1.791 1.00 93.75 107 GLU A O 1
ATOM 847 N N . LEU A 1 108 ? 3.871 11.013 0.304 1.00 93.69 108 LEU A N 1
ATOM 848 C CA . LEU A 1 108 ? 2.946 10.421 1.274 1.00 93.69 108 LEU A CA 1
ATOM 849 C C . LEU A 1 108 ? 3.235 8.940 1.527 1.00 93.69 108 LEU A C 1
ATOM 851 O O . LEU A 1 108 ? 2.968 8.440 2.616 1.00 93.69 108 LEU A O 1
ATOM 855 N N . LEU A 1 109 ? 3.810 8.238 0.549 1.00 93.31 109 LEU A N 1
ATOM 856 C CA . LEU A 1 109 ? 4.266 6.856 0.692 1.00 93.31 109 LEU A CA 1
ATOM 857 C C . LEU A 1 109 ? 5.493 6.580 -0.182 1.00 93.31 109 LEU A C 1
ATOM 859 O O . LEU A 1 109 ? 5.824 7.340 -1.091 1.00 93.31 109 LEU A O 1
ATOM 863 N N . THR A 1 110 ? 6.176 5.471 0.085 1.00 92.56 110 THR A N 1
ATOM 864 C CA . THR A 1 110 ? 7.257 4.985 -0.777 1.00 92.56 110 THR A CA 1
ATOM 865 C C . THR A 1 110 ? 6.706 4.088 -1.882 1.00 92.56 110 THR A C 1
ATOM 867 O O . THR A 1 110 ? 5.688 3.417 -1.699 1.00 92.56 110 THR A O 1
ATOM 870 N N . LEU A 1 111 ? 7.428 3.980 -2.999 1.00 92.50 111 LEU A N 1
ATOM 871 C CA . LEU A 1 111 ? 7.108 3.006 -4.049 1.00 92.50 111 LEU A CA 1
ATOM 872 C C . LEU A 1 111 ? 7.080 1.575 -3.500 1.00 92.50 111 LEU A C 1
ATOM 874 O O . LEU A 1 111 ? 6.239 0.778 -3.893 1.00 92.50 111 LEU A O 1
ATOM 878 N N . SER A 1 112 ? 7.948 1.248 -2.541 1.00 90.94 112 SER A N 1
ATOM 879 C CA . SER A 1 112 ? 7.929 -0.060 -1.881 1.00 90.94 112 SER A CA 1
ATOM 880 C C . SER A 1 112 ? 6.663 -0.305 -1.055 1.00 90.94 112 SER A C 1
ATOM 882 O O . SER A 1 112 ? 6.191 -1.439 -1.001 1.00 90.94 112 SER A O 1
ATOM 884 N N . GLY A 1 113 ? 6.082 0.737 -0.454 1.00 93.75 113 GLY A N 1
ATOM 885 C CA . GLY A 1 113 ? 4.776 0.661 0.200 1.00 93.75 113 GLY A CA 1
ATOM 886 C C . GLY A 1 113 ? 3.647 0.436 -0.807 1.00 93.75 113 GLY A C 1
ATOM 887 O O . GLY A 1 113 ? 2.825 -0.455 -0.604 1.00 93.75 113 GLY A O 1
ATOM 888 N N . LEU A 1 114 ? 3.650 1.180 -1.920 1.00 95.81 114 LEU A N 1
ATOM 889 C CA . LEU A 1 114 ? 2.674 0.995 -3.001 1.00 95.81 114 LEU A CA 1
ATOM 890 C C . LEU A 1 114 ? 2.765 -0.408 -3.606 1.00 95.81 114 LEU A C 1
ATOM 892 O O . LEU A 1 114 ? 1.760 -1.088 -3.778 1.00 95.81 114 LEU A O 1
ATOM 896 N N . ARG A 1 115 ? 3.983 -0.882 -3.862 1.00 94.56 115 ARG A N 1
ATOM 897 C CA . ARG A 1 115 ? 4.225 -2.238 -4.347 1.00 94.56 115 ARG A CA 1
ATOM 898 C C . ARG A 1 115 ? 3.726 -3.285 -3.358 1.00 94.56 115 ARG A C 1
ATOM 900 O O . ARG A 1 115 ? 3.155 -4.280 -3.782 1.00 94.56 115 ARG A O 1
ATOM 907 N N . ALA A 1 116 ? 3.908 -3.084 -2.052 1.00 96.00 116 ALA A N 1
ATOM 908 C CA . ALA A 1 116 ? 3.372 -4.010 -1.059 1.00 96.00 116 ALA A CA 1
ATOM 909 C C . ALA A 1 116 ? 1.840 -4.107 -1.143 1.00 96.00 116 ALA A C 1
ATOM 911 O O . ALA A 1 116 ? 1.330 -5.223 -1.111 1.00 96.00 116 ALA A O 1
ATOM 912 N N . LEU A 1 117 ? 1.141 -2.977 -1.320 1.00 97.88 117 LEU A N 1
ATOM 913 C CA . LEU A 1 117 ? -0.304 -2.938 -1.579 1.00 97.88 117 LEU A CA 1
ATOM 914 C C . LEU A 1 117 ? -0.675 -3.703 -2.859 1.00 97.88 117 LEU A C 1
ATOM 916 O O . LEU A 1 117 ? -1.597 -4.513 -2.834 1.00 97.88 117 LEU A O 1
ATOM 920 N N . VAL A 1 118 ? 0.058 -3.502 -3.957 1.00 97.31 118 VAL A N 1
ATOM 921 C CA . VAL A 1 118 ? -0.166 -4.215 -5.230 1.00 97.31 118 VAL A CA 1
ATOM 922 C C . VAL A 1 118 ? 0.016 -5.725 -5.065 1.00 97.31 118 VAL A C 1
ATOM 924 O O . VAL A 1 118 ? -0.878 -6.498 -5.406 1.00 97.31 118 VAL A O 1
ATOM 927 N N . VAL A 1 119 ? 1.139 -6.159 -4.486 1.00 96.69 119 VAL A N 1
ATOM 928 C CA . VAL A 1 119 ? 1.456 -7.583 -4.300 1.00 96.69 119 VAL A CA 1
ATOM 929 C C . VAL A 1 119 ? 0.415 -8.272 -3.424 1.00 96.69 119 VAL A C 1
ATOM 931 O O . VAL A 1 119 ? -0.014 -9.376 -3.749 1.00 96.69 119 VAL A O 1
ATOM 934 N N . THR A 1 120 ? -0.014 -7.651 -2.322 1.00 97.75 120 THR A N 1
ATOM 935 C CA . THR A 1 120 ? -1.039 -8.259 -1.465 1.00 97.75 120 THR A CA 1
ATOM 936 C C . THR A 1 120 ? -2.439 -8.166 -2.058 1.00 97.75 120 THR A C 1
ATOM 938 O O . THR A 1 120 ? -3.235 -9.056 -1.788 1.00 97.75 120 THR A O 1
ATOM 941 N N . THR A 1 121 ? -2.739 -7.179 -2.907 1.00 97.69 121 THR A N 1
ATOM 942 C CA . THR A 1 121 ? -3.993 -7.148 -3.687 1.00 97.69 121 THR A CA 1
ATOM 943 C C . THR A 1 121 ? -4.051 -8.310 -4.673 1.00 97.69 121 THR A C 1
ATOM 945 O O . THR A 1 121 ? -5.067 -8.992 -4.778 1.00 97.69 121 THR A O 1
ATOM 948 N N . MET A 1 122 ? -2.935 -8.604 -5.337 1.00 95.94 122 MET A N 1
ATOM 949 C CA . MET A 1 122 ? -2.843 -9.697 -6.300 1.00 95.94 122 MET A CA 1
ATOM 950 C C . MET A 1 122 ? -2.836 -11.078 -5.628 1.00 95.94 122 MET A C 1
ATOM 952 O O . MET A 1 122 ? -3.618 -11.944 -6.008 1.00 95.94 122 MET A O 1
ATOM 956 N N . LEU A 1 123 ? -1.991 -11.281 -4.614 1.00 95.31 123 LEU A N 1
ATOM 957 C CA . LEU A 1 123 ? -1.714 -12.604 -4.031 1.00 95.31 123 LEU A CA 1
ATOM 958 C C . LEU A 1 123 ? -2.403 -12.849 -2.688 1.00 95.31 123 LEU A C 1
ATOM 960 O O . LEU A 1 123 ? -2.194 -13.891 -2.068 1.00 95.31 123 LEU A O 1
ATOM 964 N N . GLY A 1 124 ? -3.155 -11.877 -2.180 1.00 95.12 124 GLY A N 1
ATOM 965 C CA . GLY A 1 124 ? -3.764 -11.945 -0.859 1.00 95.12 124 GLY A CA 1
ATOM 966 C C . GLY A 1 124 ? -2.725 -12.038 0.254 1.00 95.12 124 GLY A C 1
ATOM 967 O O . GLY A 1 124 ? -1.649 -11.431 0.215 1.00 95.12 124 GLY A O 1
ATOM 968 N N . ARG A 1 125 ? -3.050 -12.821 1.287 1.00 95.31 125 ARG A N 1
ATOM 969 C CA . ARG A 1 125 ? -2.198 -13.002 2.472 1.00 95.31 125 ARG A CA 1
ATOM 970 C C . ARG A 1 125 ? -0.798 -13.559 2.153 1.00 95.31 125 ARG A C 1
ATOM 972 O O . ARG A 1 125 ? 0.157 -13.017 2.717 1.00 95.31 125 ARG A O 1
ATOM 979 N N . PRO A 1 126 ? -0.620 -14.561 1.263 1.00 94.00 126 PRO A N 1
ATOM 980 C CA . PRO A 1 126 ? 0.707 -14.986 0.799 1.00 94.00 126 PRO A CA 1
ATOM 981 C C . PRO A 1 126 ? 1.597 -13.835 0.303 1.00 94.00 126 PRO A C 1
ATOM 983 O O . PRO A 1 126 ? 2.805 -13.826 0.561 1.00 94.00 126 PRO A O 1
ATOM 986 N N . GLY A 1 127 ? 0.997 -12.805 -0.304 1.00 93.94 127 GLY A N 1
ATOM 987 C CA . GLY A 1 127 ? 1.693 -11.613 -0.785 1.00 93.94 127 GLY A CA 1
ATOM 988 C C . GLY A 1 127 ? 2.479 -10.854 0.292 1.00 93.94 127 GLY A C 1
ATOM 989 O O . GLY A 1 127 ? 3.471 -10.201 -0.020 1.00 93.94 127 GLY A O 1
ATOM 990 N N . ILE A 1 128 ? 2.132 -10.982 1.579 1.00 94.44 128 ILE A N 1
ATOM 991 C CA . ILE A 1 128 ? 2.877 -10.340 2.677 1.00 94.44 128 ILE A CA 1
ATOM 992 C C . ILE A 1 128 ? 4.331 -10.831 2.696 1.00 94.44 128 ILE A C 1
ATOM 994 O O . ILE A 1 128 ? 5.268 -10.033 2.821 1.00 94.44 128 ILE A O 1
ATOM 998 N N . ALA A 1 129 ? 4.535 -12.141 2.534 1.00 90.62 129 ALA A N 1
ATOM 999 C CA . ALA A 1 129 ? 5.863 -12.743 2.526 1.00 90.62 129 ALA A CA 1
ATOM 1000 C C . ALA A 1 129 ? 6.674 -12.336 1.281 1.00 90.62 129 ALA A C 1
ATOM 1002 O O . ALA A 1 129 ? 7.898 -12.172 1.381 1.00 90.62 129 ALA A O 1
ATOM 1003 N N . LEU A 1 130 ? 5.972 -12.119 0.163 1.00 89.38 130 LEU A N 1
ATOM 1004 C CA . LEU A 1 130 ? 6.506 -11.841 -1.174 1.00 89.38 130 LEU A CA 1
ATOM 1005 C C . LEU A 1 130 ? 6.591 -10.345 -1.518 1.00 89.38 130 LEU A C 1
ATOM 1007 O O . LEU A 1 130 ? 7.184 -9.970 -2.523 1.00 89.38 130 LEU A O 1
ATOM 1011 N N . SER A 1 131 ? 6.105 -9.464 -0.643 1.00 85.12 131 SER A N 1
ATOM 1012 C CA . SER A 1 131 ? 6.070 -7.999 -0.820 1.00 85.12 131 SER A CA 1
ATOM 1013 C C . SER A 1 131 ? 7.419 -7.335 -1.133 1.00 85.12 131 SER A C 1
ATOM 1015 O O . SER A 1 131 ? 7.462 -6.171 -1.527 1.00 85.12 131 SER A O 1
ATOM 1017 N N . SER A 1 132 ? 8.529 -8.061 -0.987 1.00 82.06 132 SER A N 1
ATOM 1018 C CA . SER A 1 132 ? 9.875 -7.602 -1.341 1.00 82.06 132 SER A CA 1
ATOM 1019 C C . SER A 1 132 ? 10.701 -8.622 -2.143 1.00 82.06 132 SER A C 1
ATOM 1021 O O . SER A 1 132 ? 11.914 -8.440 -2.267 1.00 82.06 132 SER A O 1
ATOM 1023 N N . ALA A 1 133 ? 10.070 -9.709 -2.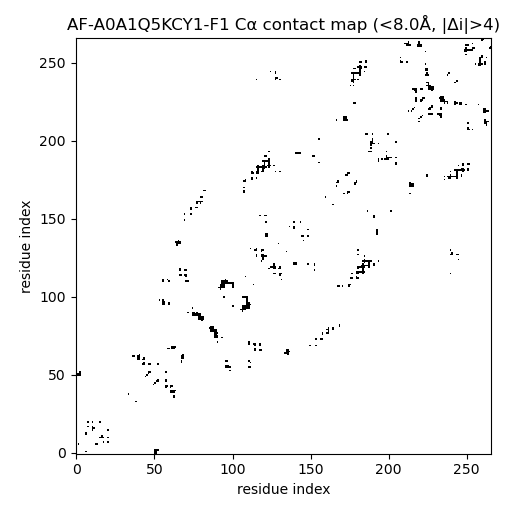597 1.00 83.62 133 ALA A N 1
ATOM 1024 C CA . ALA A 1 133 ? 10.626 -10.682 -3.537 1.00 83.62 133 ALA A CA 1
ATOM 1025 C C . ALA A 1 133 ? 10.266 -10.267 -4.967 1.00 83.62 133 ALA A C 1
ATOM 1027 O O . ALA A 1 133 ? 9.299 -9.523 -5.129 1.00 83.62 133 ALA A O 1
ATOM 1028 N N . ALA A 1 134 ? 11.020 -10.734 -5.963 1.00 82.81 134 ALA A N 1
ATOM 1029 C CA . ALA A 1 134 ? 10.639 -10.555 -7.360 1.00 82.81 134 ALA A CA 1
ATOM 1030 C C . ALA A 1 134 ? 9.330 -11.309 -7.638 1.00 82.81 134 ALA A C 1
ATOM 1032 O O . ALA A 1 134 ? 9.162 -12.427 -7.158 1.00 82.81 134 ALA A O 1
ATOM 1033 N N . ILE A 1 135 ? 8.425 -10.665 -8.360 1.00 87.69 135 ILE A N 1
ATOM 1034 C CA . ILE A 1 135 ? 7.161 -11.194 -8.848 1.00 87.69 135 ILE A CA 1
ATOM 1035 C C . ILE A 1 135 ? 7.264 -11.233 -10.366 1.00 87.69 135 ILE A C 1
ATOM 1037 O O . ILE A 1 135 ? 7.408 -10.201 -11.027 1.00 87.69 135 ILE A O 1
ATOM 1041 N N . THR A 1 136 ? 7.183 -12.437 -10.894 1.00 84.44 136 THR A N 1
ATOM 1042 C CA . THR A 1 136 ? 7.215 -12.750 -12.317 1.00 84.44 136 THR A CA 1
ATOM 1043 C C . THR A 1 136 ? 5.819 -13.122 -12.808 1.00 84.44 136 THR A C 1
ATOM 1045 O O . THR A 1 136 ? 4.867 -13.173 -12.030 1.00 84.44 136 THR A O 1
ATOM 1048 N N . GLU A 1 137 ? 5.680 -13.381 -14.107 1.00 79.19 137 GLU A N 1
ATOM 1049 C CA . GLU A 1 137 ? 4.417 -13.880 -14.660 1.00 79.19 137 GLU A CA 1
ATOM 1050 C C . GLU A 1 137 ? 4.027 -15.255 -14.093 1.00 79.19 137 GLU A C 1
ATOM 1052 O O . GLU A 1 137 ? 2.840 -15.546 -13.997 1.00 79.19 137 GLU A O 1
ATOM 1057 N N . ASP A 1 138 ? 4.989 -16.060 -13.630 1.00 84.06 138 ASP A N 1
ATOM 1058 C CA . ASP A 1 138 ? 4.716 -17.356 -12.990 1.00 84.06 138 ASP A CA 1
ATOM 1059 C C . ASP A 1 138 ? 4.067 -17.206 -11.601 1.00 84.06 138 ASP A C 1
ATOM 1061 O O . ASP A 1 138 ? 3.467 -18.147 -11.085 1.00 84.06 138 ASP A O 1
ATOM 1065 N N . ASP A 1 139 ? 4.172 -16.021 -10.990 1.00 88.06 139 ASP A N 1
ATOM 1066 C CA . ASP A 1 139 ? 3.552 -15.705 -9.702 1.00 88.06 139 ASP A CA 1
ATOM 1067 C C . ASP A 1 139 ? 2.106 -15.193 -9.857 1.00 88.06 139 ASP A C 1
ATOM 1069 O O . ASP A 1 139 ? 1.439 -14.909 -8.859 1.00 88.06 139 ASP A O 1
ATOM 1073 N N . ILE A 1 140 ? 1.609 -15.041 -11.091 1.00 89.69 140 ILE A N 1
ATOM 1074 C CA . ILE A 1 140 ? 0.240 -14.599 -11.379 1.00 89.69 140 ILE A CA 1
ATOM 1075 C C . ILE A 1 140 ? -0.769 -15.663 -10.904 1.00 89.69 140 ILE A C 1
ATOM 1077 O O . ILE A 1 140 ? -0.549 -16.857 -11.108 1.00 89.69 140 ILE A O 1
ATOM 1081 N N . PRO A 1 141 ? -1.903 -15.260 -10.293 1.00 89.81 141 PRO A N 1
ATOM 1082 C CA . PRO A 1 141 ? -2.950 -16.184 -9.863 1.00 89.81 141 PRO A CA 1
ATOM 1083 C C . PRO A 1 141 ? -3.402 -17.149 -10.970 1.00 89.81 141 PRO A C 1
ATOM 1085 O O . PRO A 1 141 ? -3.676 -16.738 -12.102 1.00 89.81 141 PRO A O 1
ATOM 1088 N N . GLU A 1 142 ? -3.528 -18.434 -10.629 1.00 87.31 142 GLU A N 1
ATOM 1089 C CA . GLU A 1 142 ? -3.940 -19.476 -11.574 1.00 87.31 142 GLU A CA 1
ATOM 1090 C C . GLU A 1 142 ? -5.262 -19.129 -12.281 1.00 87.31 142 GLU A C 1
ATOM 1092 O O . GLU A 1 142 ? -6.215 -18.638 -11.674 1.00 87.31 142 GLU A O 1
ATOM 1097 N N . GLY A 1 143 ? -5.330 -19.404 -13.585 1.00 86.06 143 GLY A N 1
ATOM 1098 C CA . GLY A 1 143 ? -6.520 -19.130 -14.395 1.00 86.06 143 GLY A CA 1
ATOM 1099 C C . GLY A 1 143 ? -6.702 -17.662 -14.796 1.00 86.06 143 GLY A C 1
ATOM 1100 O O . GLY A 1 143 ? -7.743 -17.323 -15.358 1.00 86.06 143 GLY A O 1
ATOM 1101 N N . THR A 1 144 ? -5.709 -16.802 -14.549 1.00 92.38 144 THR A N 1
ATOM 1102 C CA . THR A 1 144 ? -5.698 -15.396 -14.985 1.00 92.38 144 THR A CA 1
ATOM 1103 C C . THR A 1 144 ? -4.523 -15.100 -15.918 1.00 92.38 144 THR A C 1
ATOM 1105 O O . THR A 1 144 ? -3.605 -15.906 -16.057 1.00 92.38 144 THR A O 1
ATOM 1108 N N . THR A 1 145 ? -4.567 -13.954 -16.598 1.00 92.69 145 THR A N 1
ATOM 1109 C CA . THR A 1 145 ? -3.463 -13.448 -17.426 1.00 92.69 145 THR A CA 1
ATOM 1110 C C . THR A 1 145 ? -2.885 -12.176 -16.811 1.00 92.69 145 THR A C 1
ATOM 1112 O O . THR A 1 145 ? -3.562 -11.490 -16.040 1.00 92.69 145 THR A O 1
ATOM 1115 N N . ALA A 1 146 ? -1.656 -11.819 -17.193 1.00 90.75 146 ALA A N 1
ATOM 1116 C CA . ALA A 1 146 ? -1.011 -10.572 -16.775 1.00 90.75 146 ALA A CA 1
ATOM 1117 C C . ALA A 1 146 ? -1.874 -9.335 -17.070 1.00 90.75 146 ALA A C 1
ATOM 1119 O O . ALA A 1 146 ? -1.995 -8.452 -16.221 1.00 90.75 146 ALA A O 1
ATOM 1120 N N . ASP A 1 147 ? -2.528 -9.302 -18.233 1.00 92.00 147 ASP A N 1
ATOM 1121 C CA . ASP A 1 147 ? -3.410 -8.203 -18.631 1.00 92.00 147 ASP A CA 1
ATOM 1122 C C . ASP A 1 147 ? -4.674 -8.137 -17.770 1.00 92.00 147 ASP A C 1
ATOM 1124 O O . ASP A 1 147 ? -5.062 -7.054 -17.332 1.00 92.00 147 ASP A O 1
ATOM 1128 N N . THR A 1 148 ? -5.295 -9.284 -17.470 1.00 94.38 148 THR A N 1
ATOM 1129 C CA . THR A 1 148 ? -6.459 -9.336 -16.574 1.00 94.38 148 THR A CA 1
ATOM 1130 C C . THR A 1 148 ? -6.089 -8.867 -15.173 1.00 94.38 148 THR A C 1
ATOM 1132 O O . THR A 1 148 ? -6.797 -8.044 -14.602 1.00 94.38 148 THR A O 1
ATOM 1135 N N . VAL A 1 149 ? -4.962 -9.332 -14.628 1.00 95.38 149 VAL A N 1
ATOM 1136 C CA . VAL A 1 149 ? -4.500 -8.881 -13.311 1.00 95.38 149 VAL A CA 1
ATOM 1137 C C . VAL A 1 149 ? -4.204 -7.388 -13.314 1.00 95.38 149 VAL A C 1
ATOM 1139 O O . VAL A 1 149 ? -4.634 -6.685 -12.403 1.00 95.38 149 VAL A O 1
ATOM 1142 N N . ARG A 1 150 ? -3.510 -6.886 -14.342 1.00 95.19 150 ARG A N 1
ATOM 1143 C CA . ARG A 1 150 ? -3.209 -5.458 -14.484 1.00 95.19 150 ARG A CA 1
ATOM 1144 C C . ARG A 1 150 ? -4.489 -4.630 -14.490 1.00 95.19 150 ARG A C 1
ATOM 1146 O O . ARG A 1 150 ? -4.545 -3.657 -13.745 1.00 95.19 150 ARG A O 1
ATOM 1153 N N . ALA A 1 151 ? -5.501 -5.023 -15.261 1.00 95.44 151 ALA A N 1
ATOM 1154 C CA . ALA A 1 151 ? -6.774 -4.311 -15.334 1.00 95.44 151 ALA A CA 1
ATOM 1155 C C . ALA A 1 151 ? -7.503 -4.308 -13.980 1.00 95.44 151 ALA A C 1
ATOM 1157 O O . ALA A 1 151 ? -7.745 -3.247 -13.416 1.00 95.44 151 ALA A O 1
ATOM 1158 N N . GLU A 1 152 ? -7.757 -5.485 -13.404 1.00 96.44 152 GLU A N 1
ATOM 1159 C CA . GLU A 1 152 ? -8.545 -5.635 -12.170 1.00 96.44 152 GLU A CA 1
ATOM 1160 C C . GLU A 1 152 ? -7.872 -4.971 -10.954 1.00 96.44 152 GLU A C 1
ATOM 1162 O O . GLU A 1 152 ? -8.524 -4.300 -10.149 1.00 96.44 152 GLU A O 1
ATOM 1167 N N . VAL A 1 153 ? -6.546 -5.112 -10.827 1.00 96.94 153 VAL A N 1
ATOM 1168 C CA . VAL A 1 153 ? -5.780 -4.468 -9.749 1.00 96.94 153 VAL A CA 1
ATOM 1169 C C . VAL A 1 153 ? -5.716 -2.956 -9.956 1.00 96.94 153 VAL A C 1
ATOM 1171 O O . VAL A 1 153 ? -5.855 -2.210 -8.987 1.00 96.94 153 VAL A O 1
ATOM 1174 N N . THR A 1 154 ? -5.529 -2.486 -11.194 1.00 96.44 154 THR A N 1
ATOM 1175 C CA . THR A 1 154 ? -5.551 -1.045 -11.487 1.00 96.44 154 THR A CA 1
ATOM 1176 C C . THR A 1 154 ? -6.901 -0.444 -11.145 1.00 96.44 154 THR A C 1
ATOM 1178 O O . THR A 1 154 ? -6.937 0.587 -10.481 1.00 96.44 154 THR A O 1
ATOM 1181 N N . ASP A 1 155 ? -7.997 -1.095 -11.521 1.00 95.94 155 ASP A N 1
ATOM 1182 C CA . ASP A 1 155 ? -9.346 -0.581 -11.301 1.00 95.94 155 ASP A CA 1
ATOM 1183 C C . ASP A 1 155 ? -9.656 -0.426 -9.807 1.00 95.94 155 ASP A C 1
ATOM 1185 O O . ASP A 1 155 ? -10.044 0.658 -9.357 1.00 95.94 155 ASP A O 1
ATOM 1189 N N . ILE A 1 156 ? -9.428 -1.473 -9.001 1.00 96.81 156 ILE A N 1
ATOM 1190 C CA . ILE A 1 156 ? -9.728 -1.403 -7.565 1.00 96.81 156 ILE A CA 1
ATOM 1191 C C . ILE A 1 156 ? -8.808 -0.426 -6.827 1.00 96.81 156 ILE A C 1
ATOM 1193 O O . ILE A 1 156 ? -9.261 0.301 -5.940 1.00 96.81 156 ILE A O 1
ATOM 1197 N N . LEU A 1 157 ? -7.520 -0.380 -7.187 1.00 97.50 157 LEU A N 1
ATOM 1198 C CA . LEU A 1 157 ? -6.565 0.504 -6.526 1.00 97.50 157 LEU A CA 1
ATOM 1199 C C . LEU A 1 157 ? -6.750 1.957 -6.955 1.00 97.50 157 LEU A C 1
ATOM 1201 O O . LEU A 1 157 ? -6.605 2.835 -6.110 1.00 97.50 157 LEU A O 1
ATOM 1205 N N . SER A 1 158 ? -7.141 2.220 -8.202 1.00 96.31 158 SER A N 1
ATOM 1206 C CA . SER A 1 158 ? -7.498 3.569 -8.652 1.00 96.31 158 SER A CA 1
ATOM 1207 C C . SER A 1 158 ? -8.712 4.080 -7.889 1.00 96.31 158 SER A C 1
ATOM 1209 O O . SER A 1 158 ? -8.641 5.145 -7.280 1.00 96.31 158 SER A O 1
ATOM 1211 N N . TRP A 1 159 ? -9.779 3.275 -7.799 1.00 95.44 159 TRP A N 1
ATOM 1212 C CA . TRP A 1 159 ? -10.949 3.615 -6.987 1.00 95.44 159 TRP A CA 1
ATOM 1213 C C . TRP A 1 159 ? -10.569 3.936 -5.535 1.00 95.44 159 TRP A C 1
ATOM 1215 O O . TRP A 1 159 ? -10.997 4.959 -4.994 1.00 95.44 159 TRP A O 1
ATOM 1225 N N . PHE A 1 160 ? -9.755 3.087 -4.903 1.00 96.69 160 PHE A N 1
ATOM 1226 C CA . PHE A 1 160 ? -9.336 3.285 -3.519 1.00 96.69 160 PHE A CA 1
ATOM 1227 C C . PHE A 1 160 ? -8.498 4.558 -3.346 1.00 96.69 160 PHE A C 1
ATOM 1229 O O . PHE A 1 160 ? -8.788 5.371 -2.468 1.00 96.69 160 PHE A O 1
ATOM 1236 N N . LEU A 1 161 ? -7.472 4.743 -4.177 1.00 96.50 161 LEU A N 1
ATOM 1237 C CA . LEU A 1 161 ? -6.563 5.880 -4.076 1.00 96.50 161 LEU A CA 1
ATOM 1238 C C . LEU A 1 161 ? -7.281 7.203 -4.343 1.00 96.50 161 LEU A C 1
ATOM 1240 O O . LEU A 1 161 ? -6.998 8.171 -3.648 1.00 96.50 161 LEU A O 1
ATOM 1244 N N . GLU A 1 162 ? -8.231 7.246 -5.278 1.00 95.31 162 GLU A N 1
ATOM 1245 C CA . GLU A 1 162 ? -9.037 8.441 -5.552 1.00 95.31 162 GLU A CA 1
ATOM 1246 C C . GLU A 1 162 ? -10.030 8.735 -4.424 1.00 95.31 162 GLU A C 1
ATOM 1248 O O . GLU A 1 162 ? -10.096 9.863 -3.933 1.00 95.31 162 GLU A O 1
ATOM 1253 N N . THR A 1 163 ? -10.774 7.719 -3.976 1.00 95.06 163 THR A N 1
ATOM 1254 C CA . THR A 1 163 ? -11.833 7.873 -2.964 1.00 95.06 163 THR A CA 1
ATOM 1255 C C . THR A 1 163 ? -11.256 8.240 -1.599 1.00 95.06 163 THR A C 1
ATOM 1257 O O . THR A 1 163 ? -11.777 9.114 -0.908 1.00 95.06 163 THR A O 1
ATOM 1260 N N . TYR A 1 164 ? -10.154 7.596 -1.213 1.00 96.19 164 TYR A N 1
ATOM 1261 C CA . TYR A 1 164 ? -9.555 7.739 0.110 1.00 96.19 164 TYR A CA 1
ATOM 1262 C C . TYR A 1 164 ? -8.317 8.642 0.120 1.00 96.19 164 TYR A C 1
ATOM 1264 O O . TYR A 1 164 ? -7.661 8.749 1.159 1.00 96.19 164 TYR A O 1
ATOM 1272 N N . PHE A 1 165 ? -8.016 9.357 -0.975 1.00 96.31 165 PHE A N 1
ATOM 1273 C CA . PHE A 1 165 ? -6.905 10.316 -1.029 1.00 96.31 165 PHE A CA 1
ATOM 1274 C C . PHE A 1 165 ? -6.866 11.296 0.157 1.00 96.31 165 PHE A C 1
ATOM 1276 O O . PHE A 1 165 ? -5.769 11.529 0.672 1.00 96.31 165 PHE A O 1
ATOM 1283 N N . PRO A 1 166 ? -7.998 11.829 0.673 1.00 95.25 166 PRO A N 1
ATOM 1284 C CA . PRO A 1 166 ? -7.969 12.696 1.851 1.00 95.25 166 PRO A CA 1
ATOM 1285 C C . PRO A 1 166 ? -7.266 12.074 3.068 1.00 95.25 166 PRO A C 1
ATOM 1287 O O . PRO A 1 166 ? -6.579 12.782 3.803 1.00 95.25 166 PRO A O 1
ATOM 1290 N N . LEU A 1 167 ? -7.357 10.750 3.256 1.00 95.88 167 LEU A N 1
ATOM 1291 C CA . LEU A 1 167 ? -6.650 10.037 4.325 1.00 95.88 167 LEU A CA 1
ATOM 1292 C C . LEU A 1 167 ? -5.132 10.014 4.106 1.00 95.88 167 LEU A C 1
ATOM 1294 O O . LEU A 1 167 ? -4.365 10.092 5.071 1.00 95.88 167 LEU A O 1
ATOM 1298 N N . PHE A 1 168 ? -4.690 9.912 2.851 1.00 95.19 168 PHE A N 1
ATOM 1299 C CA . PHE A 1 168 ? -3.277 10.006 2.483 1.00 95.19 168 PHE A CA 1
ATOM 1300 C C . PHE A 1 168 ? -2.764 11.430 2.678 1.00 95.19 168 PHE A C 1
ATOM 1302 O O . PHE A 1 168 ? -1.732 11.617 3.319 1.00 95.19 168 PHE A O 1
ATOM 1309 N N . ALA A 1 169 ? -3.498 12.429 2.182 1.00 93.69 169 ALA A N 1
ATOM 1310 C CA . ALA A 1 169 ? -3.140 13.840 2.292 1.00 93.69 169 ALA A CA 1
ATOM 1311 C C . ALA A 1 169 ? -3.029 14.294 3.759 1.00 93.69 169 ALA A C 1
ATOM 1313 O O . ALA A 1 169 ? -2.096 15.010 4.119 1.00 93.69 169 ALA A O 1
ATOM 1314 N N . ALA A 1 170 ? -3.916 13.798 4.628 1.00 93.38 170 ALA A N 1
ATOM 1315 C CA . ALA A 1 170 ? -3.859 14.017 6.074 1.00 93.38 170 ALA A CA 1
ATOM 1316 C C . ALA A 1 170 ? -2.772 13.188 6.794 1.00 93.38 170 ALA A C 1
ATOM 1318 O O . ALA A 1 170 ? -2.658 13.248 8.017 1.00 93.38 170 ALA A O 1
ATOM 1319 N N . ARG A 1 171 ? -1.964 12.408 6.058 1.00 93.12 171 ARG A N 1
ATOM 1320 C CA . ARG A 1 171 ? -0.895 11.536 6.578 1.00 93.12 171 ARG A CA 1
ATOM 1321 C C . ARG A 1 171 ? -1.363 10.620 7.704 1.00 93.12 171 ARG A C 1
ATOM 1323 O O . ARG A 1 171 ? -0.633 10.378 8.664 1.00 93.12 171 ARG A O 1
ATOM 1330 N N . THR A 1 172 ? -2.571 10.083 7.578 1.00 95.38 172 THR A N 1
ATOM 1331 C CA . THR A 1 172 ? -3.139 9.140 8.547 1.00 95.38 172 THR A CA 1
ATOM 1332 C C . THR A 1 172 ? -2.340 7.827 8.579 1.00 95.38 172 THR A C 1
ATOM 1334 O O . THR A 1 172 ? -1.324 7.656 7.890 1.00 95.38 172 THR A O 1
ATOM 1337 N N . ALA A 1 173 ? -2.763 6.864 9.395 1.00 95.31 173 ALA A N 1
ATOM 1338 C CA . ALA A 1 173 ? -2.111 5.564 9.497 1.00 95.31 173 ALA A CA 1
ATOM 1339 C C . ALA A 1 173 ? -2.074 4.813 8.144 1.00 95.31 173 ALA A C 1
ATOM 1341 O O . ALA A 1 173 ? -1.143 4.034 7.919 1.00 95.31 173 ALA A O 1
ATOM 1342 N N . VAL A 1 174 ? -3.005 5.103 7.217 1.00 95.75 174 VAL A N 1
ATOM 1343 C CA . VAL A 1 174 ? -3.125 4.463 5.887 1.00 95.75 174 VAL A CA 1
ATOM 1344 C C . VAL A 1 174 ? -1.813 4.451 5.093 1.00 95.75 174 VAL A C 1
ATOM 1346 O O . VAL A 1 174 ? -1.528 3.509 4.363 1.00 95.75 174 VAL A O 1
ATOM 1349 N N . THR A 1 175 ? -0.973 5.469 5.294 1.00 93.81 175 THR A N 1
ATOM 1350 C CA . THR A 1 175 ? 0.325 5.655 4.624 1.00 93.81 175 THR A CA 1
ATOM 1351 C C . THR A 1 175 ? 1.410 4.667 5.064 1.00 93.81 175 THR A C 1
ATOM 1353 O O . THR A 1 175 ? 2.490 4.613 4.474 1.00 93.81 175 THR A O 1
ATOM 1356 N N . THR A 1 176 ? 1.174 3.895 6.126 1.00 92.81 176 THR A N 1
ATOM 1357 C CA . THR A 1 176 ? 2.203 3.028 6.709 1.00 92.81 176 THR A CA 1
ATOM 1358 C C . THR A 1 176 ? 2.309 1.690 5.966 1.00 92.81 176 THR A C 1
ATOM 1360 O O . THR A 1 176 ? 1.291 1.130 5.557 1.00 92.81 176 THR A O 1
ATOM 1363 N N . PRO A 1 177 ? 3.519 1.110 5.817 1.00 92.75 177 PRO A N 1
ATOM 1364 C CA . PRO A 1 177 ? 3.709 -0.099 5.008 1.00 92.75 177 PRO A CA 1
ATOM 1365 C C . PRO A 1 177 ? 2.853 -1.297 5.437 1.00 92.75 177 PRO A C 1
ATOM 1367 O O . PRO A 1 177 ? 2.326 -2.015 4.591 1.00 92.75 177 PRO A O 1
ATOM 1370 N N . ALA A 1 178 ? 2.695 -1.518 6.746 1.00 94.88 178 ALA A N 1
ATOM 1371 C CA . ALA A 1 178 ? 1.855 -2.599 7.255 1.00 94.88 178 ALA A CA 1
ATOM 1372 C C . ALA A 1 178 ? 0.371 -2.394 6.919 1.00 94.88 178 ALA A C 1
ATOM 1374 O O . ALA A 1 178 ? -0.318 -3.372 6.631 1.00 94.88 178 ALA A O 1
ATOM 1375 N N . LEU A 1 179 ? -0.105 -1.142 6.924 1.00 96.69 179 LEU A N 1
ATOM 1376 C CA . LEU A 1 179 ? -1.485 -0.824 6.566 1.00 96.69 179 LEU A CA 1
ATOM 1377 C C . LEU A 1 179 ? -1.745 -1.030 5.085 1.00 96.69 179 LEU A C 1
ATOM 1379 O O . LEU A 1 179 ? -2.706 -1.703 4.737 1.00 96.69 179 LEU A O 1
ATOM 1383 N N . LEU A 1 180 ? -0.843 -0.545 4.233 1.00 97.44 180 LEU A N 1
ATOM 1384 C CA . LEU A 1 180 ? -0.898 -0.769 2.790 1.00 97.44 180 LEU A CA 1
ATOM 1385 C C . LEU A 1 180 ? -0.928 -2.265 2.448 1.00 97.44 180 LEU A C 1
ATOM 1387 O O . LEU A 1 180 ? -1.764 -2.711 1.667 1.00 97.44 180 LEU A O 1
ATOM 1391 N N . ALA A 1 181 ? -0.078 -3.069 3.089 1.00 97.56 181 ALA A N 1
ATOM 1392 C CA . ALA A 1 181 ? -0.090 -4.511 2.880 1.00 97.56 181 ALA A CA 1
ATOM 1393 C C . ALA A 1 181 ? -1.397 -5.166 3.354 1.00 97.56 181 ALA A C 1
ATOM 1395 O O . ALA A 1 181 ? -1.963 -5.977 2.623 1.00 97.56 181 ALA A O 1
ATOM 1396 N N . GLY A 1 182 ? -1.883 -4.819 4.551 1.00 97.62 182 GLY A N 1
ATOM 1397 C CA . GLY A 1 182 ? -3.130 -5.367 5.090 1.00 97.62 182 GLY A CA 1
ATOM 1398 C C . GLY A 1 182 ? -4.364 -4.972 4.274 1.00 97.62 182 GLY A C 1
ATOM 1399 O O . GLY A 1 182 ? -5.236 -5.808 4.047 1.00 97.62 182 GLY A O 1
ATOM 1400 N N . LEU A 1 183 ? -4.394 -3.739 3.762 1.00 98.12 183 LEU A N 1
ATOM 1401 C CA . LEU A 1 183 ? -5.392 -3.269 2.803 1.00 98.12 183 LEU A CA 1
ATOM 1402 C C . LEU A 1 183 ? -5.378 -4.100 1.528 1.00 98.12 183 LEU A C 1
ATOM 1404 O O . LEU A 1 183 ? -6.433 -4.557 1.107 1.00 98.12 183 LEU A O 1
ATOM 1408 N N . GLY A 1 184 ? -4.204 -4.377 0.956 1.00 97.94 184 GLY A N 1
ATOM 1409 C CA . GLY A 1 184 ? -4.150 -5.215 -0.238 1.00 97.94 184 GLY A CA 1
ATOM 1410 C C . GLY A 1 184 ? -4.653 -6.636 0.021 1.00 97.94 184 GLY A C 1
ATOM 1411 O O . GLY A 1 184 ? -5.401 -7.165 -0.790 1.00 97.94 184 GLY A O 1
ATOM 1412 N N . VAL A 1 185 ? -4.390 -7.227 1.196 1.00 97.38 185 VAL A N 1
ATOM 1413 C CA . VAL A 1 185 ? -5.018 -8.515 1.557 1.00 97.38 185 VAL A CA 1
ATOM 1414 C C . VAL A 1 185 ? -6.545 -8.400 1.594 1.00 97.38 185 VAL A C 1
ATOM 1416 O O . VAL A 1 185 ? -7.235 -9.311 1.143 1.00 97.38 185 VAL A O 1
ATOM 1419 N N . ALA A 1 186 ? -7.088 -7.291 2.102 1.00 96.88 186 ALA A N 1
ATOM 1420 C CA . ALA A 1 186 ? -8.528 -7.057 2.084 1.00 96.88 186 ALA A CA 1
ATOM 1421 C C . ALA A 1 186 ? -9.072 -6.867 0.657 1.00 96.88 186 ALA A C 1
ATOM 1423 O O . ALA A 1 1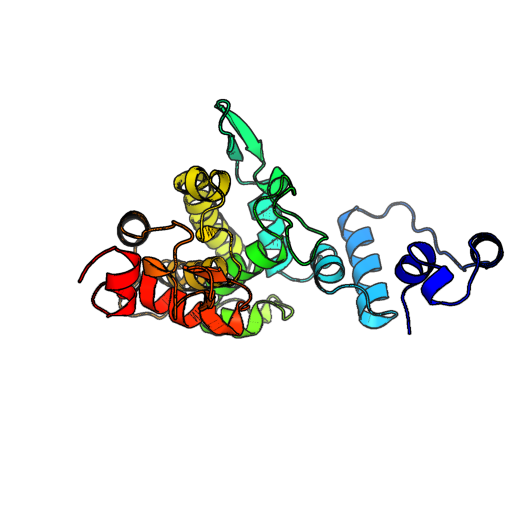86 ? -10.134 -7.392 0.335 1.00 96.88 186 ALA A O 1
ATOM 1424 N N . PHE A 1 187 ? -8.335 -6.179 -0.216 1.00 97.50 187 PHE A N 1
ATOM 1425 C CA . PHE A 1 187 ? -8.713 -5.950 -1.615 1.00 97.50 187 PHE A CA 1
ATOM 1426 C C . PHE A 1 187 ? -8.647 -7.214 -2.453 1.00 97.50 187 PHE A C 1
ATOM 1428 O O . PHE A 1 187 ? -9.484 -7.404 -3.332 1.00 97.50 187 PHE A O 1
ATOM 1435 N N . ASN A 1 188 ? -7.727 -8.123 -2.130 1.00 96.81 188 ASN A N 1
ATOM 1436 C CA . ASN A 1 188 ? -7.676 -9.432 -2.759 1.00 96.81 188 ASN A CA 1
ATOM 1437 C C . ASN A 1 188 ? -9.009 -10.175 -2.640 1.00 96.81 188 ASN A C 1
ATOM 1439 O O . ASN A 1 188 ? -9.389 -10.857 -3.581 1.00 96.81 188 ASN A O 1
ATOM 1443 N N . ARG A 1 189 ? -9.772 -9.981 -1.553 1.00 95.19 189 ARG A N 1
ATOM 1444 C CA . ARG A 1 189 ? -11.109 -10.580 -1.403 1.00 95.19 189 ARG A CA 1
ATOM 1445 C C . ARG A 1 189 ? -12.146 -10.070 -2.388 1.00 95.19 189 ARG A C 1
ATOM 1447 O O . ARG A 1 189 ? -13.203 -10.677 -2.485 1.00 95.19 189 ARG A O 1
ATOM 1454 N N . ALA A 1 190 ? -11.884 -8.972 -3.085 1.00 94.56 190 ALA A N 1
ATOM 1455 C CA . ALA A 1 190 ? -12.736 -8.483 -4.159 1.00 94.56 190 ALA A CA 1
ATOM 1456 C C . ALA A 1 190 ? -12.256 -8.922 -5.551 1.00 94.56 190 ALA A C 1
ATOM 1458 O O . ALA A 1 190 ? -12.964 -8.700 -6.530 1.00 94.56 190 ALA A O 1
ATOM 1459 N N . MET A 1 191 ? -11.088 -9.566 -5.653 1.00 95.25 191 MET A N 1
ATOM 1460 C CA . MET A 1 191 ? -10.525 -9.974 -6.938 1.00 95.25 191 MET A CA 1
ATOM 1461 C C . MET A 1 191 ? -11.251 -11.186 -7.531 1.00 95.25 191 MET A C 1
ATOM 1463 O O . MET A 1 191 ? -11.653 -12.090 -6.788 1.00 95.25 191 MET A O 1
ATOM 1467 N N . PRO A 1 192 ? -11.378 -11.268 -8.871 1.00 92.62 192 PRO A N 1
ATOM 1468 C CA . PRO A 1 192 ? -12.045 -12.387 -9.535 1.00 92.62 192 PRO A CA 1
ATOM 1469 C C . PRO A 1 192 ? -11.449 -13.761 -9.207 1.00 92.62 192 PRO A C 1
ATOM 1471 O O . PRO A 1 192 ? -12.191 -14.738 -9.156 1.00 92.62 192 PRO A O 1
ATOM 1474 N N . TRP A 1 193 ? -10.139 -13.816 -8.954 1.00 93.56 193 TRP A N 1
ATOM 1475 C CA . TRP A 1 193 ? -9.373 -15.024 -8.625 1.00 93.56 193 TRP A CA 1
ATOM 1476 C C . TRP A 1 193 ? -9.258 -15.307 -7.122 1.00 93.56 193 TRP A C 1
ATOM 1478 O O . TRP A 1 193 ? -8.545 -16.226 -6.719 1.00 93.56 193 TRP A O 1
ATOM 1488 N N . SER A 1 194 ? -9.917 -14.520 -6.269 1.00 90.81 194 SER A N 1
ATOM 1489 C CA . SER A 1 194 ? -9.936 -14.809 -4.837 1.00 90.81 194 SER A CA 1
ATOM 1490 C C . SER A 1 194 ? -10.652 -16.131 -4.570 1.00 90.81 194 SER A C 1
ATOM 1492 O O . SER A 1 194 ? -11.769 -16.344 -5.041 1.00 90.81 194 SER A O 1
ATOM 1494 N N . THR A 1 195 ? -10.020 -17.011 -3.795 1.00 78.81 195 THR A N 1
ATOM 1495 C CA . THR A 1 195 ? -10.577 -18.317 -3.407 1.00 78.81 195 THR A CA 1
ATOM 1496 C C . THR A 1 195 ? -11.400 -18.261 -2.118 1.00 78.81 195 THR A C 1
ATOM 1498 O O . THR A 1 195 ? -11.924 -19.285 -1.677 1.00 78.81 195 THR A O 1
ATOM 1501 N N . ASP A 1 196 ? -11.533 -17.081 -1.503 1.00 78.00 196 ASP A N 1
ATOM 1502 C CA . ASP A 1 196 ? -12.342 -16.891 -0.302 1.00 78.00 196 ASP A CA 1
ATOM 1503 C C . ASP A 1 196 ? -13.838 -17.082 -0.611 1.00 78.00 196 ASP A C 1
ATOM 1505 O O . ASP A 1 196 ? -14.392 -16.470 -1.526 1.00 78.00 196 ASP A O 1
ATOM 1509 N N . ALA A 1 197 ? -14.507 -17.916 0.194 1.00 67.25 197 ALA A N 1
ATOM 1510 C CA . ALA A 1 197 ? -15.925 -18.251 0.029 1.00 67.25 197 ALA A CA 1
ATOM 1511 C C . ALA A 1 197 ? -16.857 -17.025 0.118 1.00 67.25 197 ALA A C 1
ATOM 1513 O O . ALA A 1 197 ? -17.901 -17.000 -0.530 1.00 67.25 197 ALA A O 1
ATOM 1514 N N . ASP A 1 198 ? -16.443 -15.998 0.865 1.00 73.06 198 ASP A N 1
ATOM 1515 C CA . ASP A 1 198 ? -17.141 -14.719 1.010 1.00 73.06 198 ASP A CA 1
ATOM 1516 C C . ASP A 1 198 ? -16.420 -13.615 0.226 1.00 73.06 198 ASP A C 1
ATOM 1518 O O . ASP A 1 198 ? -15.850 -12.676 0.795 1.00 73.06 198 ASP A O 1
ATOM 1522 N N . ARG A 1 199 ? -16.425 -13.733 -1.107 1.00 81.56 199 ARG A N 1
ATOM 1523 C CA . ARG A 1 199 ? -15.866 -12.705 -1.993 1.00 81.56 199 ARG A CA 1
ATOM 1524 C C . ARG A 1 199 ? -16.567 -11.366 -1.749 1.00 81.56 199 ARG A C 1
ATOM 1526 O O . ARG A 1 199 ? -17.791 -11.252 -1.852 1.00 81.56 199 ARG A O 1
ATOM 1533 N N . LEU A 1 200 ? -15.786 -10.336 -1.441 1.00 90.50 200 LEU A N 1
ATOM 1534 C CA . LEU A 1 200 ? -16.295 -8.993 -1.203 1.00 90.50 200 LEU A CA 1
ATOM 1535 C C . LEU A 1 200 ? -16.629 -8.307 -2.528 1.00 90.50 200 LEU A C 1
ATOM 1537 O O . LEU A 1 200 ? -15.949 -8.470 -3.534 1.00 90.50 200 LEU A O 1
ATOM 1541 N N . THR A 1 201 ? -17.676 -7.490 -2.524 1.00 89.75 201 THR A N 1
ATOM 1542 C CA . THR A 1 201 ? -17.883 -6.499 -3.586 1.00 89.75 201 THR A CA 1
ATOM 1543 C C . THR A 1 201 ? -17.135 -5.220 -3.226 1.00 89.75 201 THR A C 1
ATOM 1545 O O . THR A 1 201 ? -16.954 -4.936 -2.039 1.00 89.75 201 THR A O 1
ATOM 1548 N N . SER A 1 202 ? -16.779 -4.392 -4.211 1.00 86.00 202 SER A N 1
ATOM 1549 C CA . SER A 1 202 ? -16.164 -3.078 -3.953 1.00 86.00 202 SER A CA 1
ATOM 1550 C C . SER A 1 202 ? -17.030 -2.206 -3.035 1.00 86.00 202 SER A C 1
ATOM 1552 O O . SER A 1 202 ? -16.515 -1.490 -2.184 1.00 86.00 202 SER A O 1
ATOM 1554 N N . TYR A 1 203 ? -18.359 -2.341 -3.125 1.00 90.44 203 TYR A N 1
ATOM 1555 C CA . TYR A 1 203 ? -19.294 -1.680 -2.214 1.00 90.44 203 TYR A CA 1
ATOM 1556 C C . TYR A 1 203 ? -19.137 -2.151 -0.760 1.00 90.44 203 TYR A C 1
ATOM 1558 O O . TYR A 1 203 ? -19.015 -1.330 0.146 1.00 90.44 203 TYR A O 1
ATOM 1566 N N . ARG A 1 204 ? -19.115 -3.470 -0.517 1.00 93.44 204 ARG A N 1
ATOM 1567 C CA . ARG A 1 204 ? -18.912 -4.018 0.837 1.00 93.44 204 ARG A CA 1
ATOM 1568 C C . ARG A 1 204 ? -17.533 -3.686 1.386 1.00 93.44 204 ARG A C 1
ATOM 1570 O O . ARG A 1 204 ? -17.409 -3.410 2.574 1.00 93.44 204 ARG A O 1
ATOM 1577 N N . LEU A 1 205 ? -16.522 -3.680 0.524 1.00 94.56 205 LEU A N 1
ATOM 1578 C CA . LEU A 1 205 ? -15.185 -3.243 0.882 1.00 94.56 205 LEU A CA 1
ATOM 1579 C C . LEU A 1 205 ? -15.189 -1.775 1.332 1.00 94.56 205 LEU A C 1
ATOM 1581 O O . LEU A 1 205 ? -14.700 -1.494 2.419 1.00 94.56 205 LEU A O 1
ATOM 1585 N N . GLY A 1 206 ? -15.814 -0.869 0.573 1.00 95.38 206 GLY A N 1
ATOM 1586 C CA . GLY A 1 206 ? -15.979 0.534 0.972 1.00 95.38 206 GLY A CA 1
ATOM 1587 C C . GLY A 1 206 ? -16.655 0.680 2.338 1.00 95.38 206 GLY A C 1
ATOM 1588 O O . GLY A 1 206 ? -16.111 1.325 3.227 1.00 95.38 206 GLY A O 1
ATOM 1589 N N . GLN A 1 207 ? -17.758 -0.042 2.573 1.00 95.50 207 GLN A N 1
ATOM 1590 C CA . GLN A 1 207 ? -18.425 -0.049 3.883 1.00 95.50 207 GLN A CA 1
ATOM 1591 C C . GLN A 1 207 ? -17.504 -0.492 5.030 1.00 95.50 207 GLN A C 1
ATOM 1593 O O . GLN A 1 207 ? -17.589 0.048 6.133 1.00 95.50 207 GLN A O 1
ATOM 1598 N N . LEU A 1 208 ? -16.624 -1.473 4.798 1.00 95.75 208 LEU A N 1
ATOM 1599 C CA . LEU A 1 208 ? -15.654 -1.892 5.808 1.00 95.75 208 LEU A CA 1
ATOM 1600 C C . LEU A 1 208 ? -14.631 -0.793 6.095 1.00 95.75 208 LEU A C 1
ATOM 1602 O O . LEU A 1 208 ? -14.325 -0.583 7.267 1.00 95.75 208 LEU A O 1
ATOM 1606 N N . LEU A 1 209 ? -14.125 -0.108 5.066 1.00 97.25 209 LEU A N 1
ATOM 1607 C CA . LEU A 1 209 ? -13.110 0.943 5.195 1.00 97.25 209 LEU A CA 1
ATOM 1608 C C . LEU A 1 209 ? -13.657 2.229 5.822 1.00 97.25 209 LEU A C 1
ATOM 1610 O O . LEU A 1 209 ? -12.965 2.846 6.631 1.00 97.25 209 LEU A O 1
ATOM 1614 N N . ASP A 1 210 ? -14.895 2.602 5.498 1.00 97.06 210 ASP A N 1
ATOM 1615 C CA . ASP A 1 210 ? -15.547 3.829 5.984 1.00 97.06 210 ASP A CA 1
ATOM 1616 C C . ASP A 1 210 ? -15.765 3.826 7.502 1.00 97.06 210 ASP A C 1
ATOM 1618 O O . ASP A 1 210 ? -15.919 4.874 8.124 1.00 97.06 210 ASP A O 1
ATOM 1622 N N . THR A 1 211 ? -15.778 2.641 8.113 1.00 96.62 211 THR A N 1
ATOM 1623 C CA . THR A 1 211 ? -15.941 2.485 9.566 1.00 96.62 211 THR A CA 1
ATOM 1624 C C . THR A 1 211 ? -14.622 2.527 10.335 1.00 96.62 211 THR A C 1
ATOM 1626 O O . THR A 1 211 ? -14.642 2.605 11.563 1.00 96.62 211 THR A O 1
ATOM 1629 N N . VAL A 1 212 ? -13.480 2.454 9.644 1.00 98.06 212 VAL A N 1
ATOM 1630 C CA . VAL A 1 212 ? -12.154 2.402 10.270 1.00 98.06 212 VAL A CA 1
ATOM 1631 C C . VAL A 1 212 ? -11.698 3.799 10.689 1.00 98.06 212 VAL A C 1
ATOM 1633 O O . VAL A 1 212 ? -11.768 4.757 9.925 1.00 98.06 212 VAL A O 1
ATOM 1636 N N . GLN A 1 213 ? -11.160 3.889 11.901 1.00 97.75 213 GLN A N 1
ATOM 1637 C CA . GLN A 1 213 ? -10.450 5.048 12.421 1.00 97.75 213 GLN A CA 1
ATOM 1638 C C . GLN A 1 213 ? -9.010 5.034 11.924 1.00 97.75 213 GLN A C 1
ATOM 1640 O O . GLN A 1 213 ? -8.176 4.228 12.345 1.00 97.75 213 GLN A O 1
ATOM 1645 N N . TRP A 1 214 ? -8.710 5.942 11.003 1.00 97.31 214 TRP A N 1
ATOM 1646 C CA . TRP A 1 214 ? -7.402 6.012 10.358 1.00 97.31 214 TRP A CA 1
ATOM 1647 C C . TRP A 1 214 ? -6.387 6.850 11.136 1.00 97.31 214 TRP A C 1
ATOM 1649 O O . TRP A 1 214 ? -5.206 6.844 10.785 1.00 97.31 214 TRP A O 1
ATOM 1659 N N . ASP A 1 215 ? -6.798 7.539 12.201 1.00 96.12 215 ASP A N 1
ATOM 1660 C CA . ASP A 1 215 ? -5.909 8.372 13.006 1.00 96.12 215 ASP A CA 1
ATOM 1661 C C . ASP A 1 215 ? -4.713 7.592 13.551 1.00 96.12 215 ASP A C 1
ATOM 1663 O O . ASP A 1 215 ? -4.789 6.406 13.884 1.00 96.12 215 ASP A O 1
ATOM 1667 N N . ARG A 1 216 ? -3.569 8.272 13.654 1.00 94.50 216 ARG A N 1
ATOM 1668 C CA . ARG A 1 216 ? -2.311 7.686 14.137 1.00 94.50 216 ARG A CA 1
ATOM 1669 C C . ARG A 1 216 ? -2.292 7.612 15.663 1.00 94.50 216 ARG A C 1
ATOM 1671 O O . ARG A 1 216 ? -1.403 8.167 16.302 1.00 94.50 216 ARG A O 1
ATOM 1678 N N . GLU A 1 217 ? -3.260 6.909 16.236 1.00 94.69 217 GLU A N 1
ATOM 1679 C CA . GLU A 1 217 ? -3.444 6.793 17.681 1.00 94.69 217 GLU A CA 1
ATOM 1680 C C . GLU A 1 217 ? -3.237 5.361 18.177 1.00 94.69 217 GLU A C 1
ATOM 1682 O O . GLU A 1 217 ? -3.652 4.381 17.551 1.00 94.69 217 GLU A O 1
ATOM 1687 N N . ALA A 1 218 ? -2.612 5.239 19.352 1.00 94.06 218 ALA A N 1
ATOM 1688 C CA . ALA A 1 218 ? -2.430 3.956 20.028 1.00 94.06 218 ALA A CA 1
ATOM 1689 C C . ALA A 1 218 ? -3.774 3.289 20.370 1.00 94.06 218 ALA A C 1
ATOM 1691 O O . ALA A 1 218 ? -3.875 2.062 20.320 1.00 94.06 218 ALA A O 1
ATOM 1692 N N . ALA A 1 219 ? -4.811 4.091 20.642 1.00 94.50 219 ALA A N 1
ATOM 1693 C CA . ALA A 1 219 ? -6.164 3.616 20.915 1.00 94.50 219 ALA A CA 1
ATOM 1694 C C . ALA A 1 219 ? -6.693 2.685 19.812 1.00 94.50 219 ALA A C 1
ATOM 1696 O O . ALA A 1 219 ? -7.332 1.683 20.121 1.00 94.50 219 ALA A O 1
ATOM 1697 N N . TYR A 1 220 ? -6.355 2.960 18.549 1.00 95.88 220 TYR A N 1
ATOM 1698 C CA . TYR A 1 220 ? -6.824 2.180 17.404 1.00 95.88 220 TYR A CA 1
ATOM 1699 C C . TYR A 1 220 ? -5.809 1.124 16.974 1.00 95.88 220 TYR A C 1
ATOM 1701 O O . TYR A 1 220 ? -6.166 -0.025 16.743 1.00 95.88 220 TYR A O 1
ATOM 1709 N N . TRP A 1 221 ? -4.526 1.480 16.907 1.00 96.12 221 TRP A N 1
ATOM 1710 C CA . TRP A 1 221 ? -3.547 0.692 16.150 1.00 96.12 221 TRP A CA 1
ATOM 1711 C C . TRP A 1 221 ? -2.505 -0.049 16.996 1.00 96.12 221 TRP A C 1
ATOM 1713 O O . TRP A 1 221 ? -1.720 -0.830 16.439 1.00 96.12 221 TRP A O 1
ATOM 1723 N N . ASP A 1 222 ? -2.477 0.166 18.316 1.00 95.19 222 ASP A N 1
ATOM 1724 C CA . ASP A 1 222 ? -1.553 -0.542 19.206 1.00 95.19 222 ASP A CA 1
ATOM 1725 C C . ASP A 1 222 ? -1.845 -2.047 19.221 1.00 95.19 222 ASP A C 1
ATOM 1727 O O . ASP A 1 222 ? -2.996 -2.471 19.340 1.00 95.19 222 ASP A O 1
ATOM 1731 N N . GLY A 1 223 ? -0.805 -2.865 19.064 1.00 93.31 223 GLY A N 1
ATOM 1732 C CA . GLY A 1 223 ? -0.944 -4.319 18.984 1.00 93.31 223 GLY A CA 1
ATOM 1733 C C . GLY A 1 223 ? -1.527 -4.834 17.661 1.00 93.31 223 GLY A C 1
ATOM 1734 O O . GLY A 1 223 ? -1.597 -6.049 17.474 1.00 93.31 223 GLY A O 1
ATOM 1735 N N . ILE A 1 224 ? -1.860 -3.953 16.709 1.00 96.31 224 ILE A N 1
ATOM 1736 C CA . ILE A 1 224 ? -2.345 -4.317 15.368 1.00 96.31 224 ILE A CA 1
ATOM 1737 C C . ILE A 1 224 ? -1.292 -3.947 14.328 1.00 96.31 224 ILE A C 1
ATOM 1739 O O . ILE A 1 224 ? -0.651 -4.819 13.745 1.00 96.31 224 ILE A O 1
ATOM 1743 N N . ALA A 1 225 ? -1.076 -2.647 14.144 1.00 94.00 225 ALA A N 1
ATOM 1744 C CA . ALA A 1 225 ? -0.180 -2.105 13.131 1.00 94.00 225 ALA A CA 1
ATOM 1745 C C . ALA A 1 225 ? 1.123 -1.563 13.711 1.00 94.00 225 ALA A C 1
ATOM 1747 O O . ALA A 1 225 ? 2.169 -1.630 13.063 1.00 94.00 225 ALA A O 1
ATOM 1748 N N . GLY A 1 226 ? 1.061 -1.054 14.939 1.00 93.06 226 GLY A N 1
ATOM 1749 C CA . GLY A 1 226 ? 2.184 -0.443 15.627 1.00 93.06 226 GLY A CA 1
ATOM 1750 C C . GLY A 1 226 ? 2.265 -0.856 17.088 1.00 93.06 226 GLY A C 1
ATOM 1751 O O . GLY A 1 226 ? 1.555 -1.751 17.551 1.00 93.06 226 GLY A O 1
ATOM 1752 N N . LYS A 1 227 ? 3.173 -0.195 17.801 1.00 93.62 227 LYS A N 1
ATOM 1753 C CA . LYS A 1 227 ? 3.337 -0.319 19.250 1.00 93.62 227 LYS A CA 1
ATOM 1754 C C . LYS A 1 227 ? 3.231 1.053 19.894 1.00 93.62 227 LYS A C 1
ATOM 1756 O O . LYS A 1 227 ? 3.865 1.997 19.411 1.00 93.62 227 LYS A O 1
ATOM 1761 N N . ALA A 1 228 ? 2.465 1.155 20.973 1.00 93.06 228 ALA A N 1
ATOM 1762 C CA . ALA A 1 228 ? 2.412 2.355 21.794 1.00 93.06 228 ALA A CA 1
ATOM 1763 C C . ALA A 1 228 ? 3.817 2.736 22.298 1.00 93.06 228 ALA A C 1
ATOM 1765 O O . ALA A 1 228 ? 4.635 1.876 22.639 1.00 93.06 228 ALA A O 1
ATOM 1766 N N . THR A 1 229 ? 4.117 4.032 22.318 1.00 91.38 229 THR A N 1
ATOM 1767 C CA . THR A 1 229 ? 5.368 4.567 22.865 1.00 91.38 229 THR A CA 1
ATOM 1768 C C . THR A 1 229 ? 5.178 4.959 24.328 1.00 91.38 229 THR A C 1
ATOM 1770 O O . THR A 1 229 ? 4.070 5.258 24.769 1.00 91.38 229 THR A O 1
ATOM 1773 N N . ALA A 1 230 ? 6.274 5.030 25.090 1.00 86.81 230 ALA A N 1
ATOM 1774 C CA . ALA A 1 230 ? 6.240 5.450 26.498 1.00 86.81 230 ALA A CA 1
ATOM 1775 C C . ALA A 1 230 ? 5.669 6.870 26.707 1.00 86.81 230 ALA A C 1
ATOM 1777 O O . ALA A 1 230 ? 5.236 7.212 27.801 1.00 86.81 230 ALA A O 1
ATOM 1778 N N . THR A 1 231 ? 5.662 7.691 25.656 1.00 85.00 231 THR A N 1
ATOM 1779 C CA . THR A 1 231 ? 5.129 9.058 25.644 1.00 85.00 231 THR A CA 1
ATOM 1780 C C . THR A 1 231 ? 3.651 9.142 25.246 1.00 85.00 231 THR A C 1
ATOM 1782 O O . THR A 1 231 ? 3.144 10.243 25.058 1.00 85.00 231 THR A O 1
ATOM 1785 N N . GLY A 1 232 ? 2.959 8.008 25.087 1.00 78.94 232 GLY A N 1
ATOM 1786 C CA . GLY A 1 232 ? 1.538 7.958 24.717 1.00 78.94 232 GLY A CA 1
ATOM 1787 C C . GLY A 1 232 ? 1.252 8.070 23.214 1.00 78.94 232 GLY A C 1
ATOM 1788 O O . GLY A 1 232 ? 0.091 8.101 22.819 1.00 78.94 232 GLY A O 1
ATOM 1789 N N . GLY A 1 233 ? 2.286 8.110 22.369 1.00 89.12 233 GLY A N 1
ATOM 1790 C CA . GLY A 1 233 ? 2.152 8.035 20.912 1.00 89.12 233 GLY A CA 1
ATOM 1791 C C . GLY A 1 233 ? 2.126 6.592 20.400 1.00 89.12 233 GLY A C 1
ATOM 1792 O O . GLY A 1 233 ? 2.087 5.635 21.171 1.00 89.12 233 GLY A O 1
ATOM 1793 N N . ILE A 1 234 ? 2.203 6.419 19.080 1.00 93.06 234 ILE A N 1
ATOM 1794 C CA . ILE A 1 234 ? 2.334 5.106 18.437 1.00 93.06 234 ILE A CA 1
ATOM 1795 C C . ILE A 1 234 ? 3.487 5.098 17.432 1.00 93.06 234 ILE A C 1
ATOM 1797 O O . ILE A 1 234 ? 3.672 6.025 16.643 1.00 93.06 234 ILE A O 1
ATOM 1801 N N . SER A 1 235 ? 4.261 4.015 17.449 1.00 91.44 235 SER A N 1
ATOM 1802 C CA . SER A 1 235 ? 5.305 3.729 16.473 1.00 91.44 235 SER A CA 1
ATOM 1803 C C . SER A 1 235 ? 4.848 2.658 15.487 1.00 91.44 235 SER A C 1
ATOM 1805 O O . SER A 1 235 ? 4.499 1.544 15.879 1.00 91.44 235 SER A O 1
ATOM 1807 N N . PHE A 1 236 ? 4.928 2.975 14.196 1.00 89.81 236 PHE A N 1
ATOM 1808 C CA . PHE A 1 236 ? 4.687 2.048 13.085 1.00 89.81 236 PHE A CA 1
ATOM 1809 C C . PHE A 1 236 ? 5.999 1.481 12.522 1.00 89.81 236 PHE A C 1
ATOM 1811 O O . PHE A 1 236 ? 6.094 1.184 11.337 1.00 89.81 236 PHE A O 1
ATOM 1818 N N . ALA A 1 237 ? 7.039 1.358 13.354 1.00 79.50 237 ALA A N 1
ATOM 1819 C CA . ALA A 1 237 ? 8.348 0.856 12.928 1.00 79.50 237 ALA A CA 1
ATOM 1820 C C . ALA A 1 237 ? 8.339 -0.624 12.480 1.00 79.50 237 ALA A C 1
ATOM 1822 O O . ALA A 1 237 ? 9.344 -1.102 11.957 1.00 79.50 237 ALA A O 1
ATOM 1823 N N . GLY A 1 238 ? 7.226 -1.342 12.676 1.00 73.25 238 GLY A N 1
ATOM 1824 C CA . GLY A 1 238 ? 7.022 -2.690 12.149 1.00 73.25 238 GLY A CA 1
ATOM 1825 C C . GLY A 1 238 ? 6.848 -2.691 10.629 1.00 73.25 238 GLY A C 1
ATOM 1826 O O . GLY A 1 238 ? 6.183 -1.829 10.055 1.00 73.25 238 GLY A O 1
ATOM 1827 N N . GLY A 1 239 ? 7.460 -3.668 9.966 1.00 83.50 239 GLY A N 1
ATOM 1828 C CA . GLY A 1 239 ? 7.355 -3.848 8.526 1.00 83.50 239 GLY A CA 1
ATOM 1829 C C . GLY A 1 239 ? 6.082 -4.582 8.103 1.00 83.50 239 GLY A C 1
ATOM 1830 O O . GLY A 1 239 ? 5.294 -5.066 8.916 1.00 83.50 239 GLY A O 1
ATOM 1831 N N . VAL A 1 240 ? 5.928 -4.737 6.786 1.00 90.31 240 VAL A N 1
ATOM 1832 C CA . VAL A 1 240 ? 4.838 -5.498 6.150 1.00 90.31 240 VAL A CA 1
ATOM 1833 C C . VAL A 1 240 ? 4.653 -6.883 6.787 1.00 90.31 240 VAL A C 1
ATOM 1835 O O . VAL A 1 240 ? 3.533 -7.263 7.118 1.00 90.31 240 VAL A O 1
ATOM 1838 N N . LYS A 1 241 ? 5.752 -7.611 7.018 1.00 91.00 241 LYS A N 1
ATOM 1839 C CA . LYS A 1 241 ? 5.729 -8.977 7.568 1.00 91.00 241 LYS A CA 1
ATOM 1840 C C . LYS A 1 241 ? 5.323 -9.048 9.040 1.00 91.00 241 LYS A C 1
ATOM 1842 O O . LYS A 1 241 ? 4.783 -10.065 9.457 1.00 91.00 241 LYS A O 1
ATOM 1847 N N . ASP A 1 242 ? 5.551 -7.985 9.805 1.00 88.81 242 ASP A N 1
ATOM 1848 C CA . ASP A 1 242 ? 5.323 -7.994 11.253 1.00 88.81 242 ASP A CA 1
ATOM 1849 C C . ASP A 1 242 ? 3.842 -7.805 11.594 1.00 88.81 242 ASP A C 1
ATOM 1851 O O . ASP A 1 242 ? 3.322 -8.384 12.552 1.00 88.81 242 ASP A O 1
ATOM 1855 N N . SER A 1 243 ? 3.156 -6.965 10.818 1.00 94.00 243 SER A N 1
ATOM 1856 C CA . SER A 1 243 ? 1.823 -6.468 11.173 1.00 94.00 243 SER A CA 1
ATOM 1857 C C . SER A 1 243 ? 0.789 -6.580 10.052 1.00 94.00 243 SER A C 1
ATOM 1859 O O . SER A 1 243 ? -0.400 -6.542 10.350 1.00 94.00 243 SER A O 1
ATOM 1861 N N . GLY A 1 244 ? 1.185 -6.769 8.786 1.00 94.69 244 GLY A N 1
ATOM 1862 C CA . GLY A 1 244 ? 0.252 -6.741 7.649 1.00 94.69 244 GLY A CA 1
ATOM 1863 C C . GLY A 1 244 ? -0.899 -7.746 7.765 1.00 94.69 244 GLY A C 1
ATOM 1864 O O . GLY A 1 244 ? -2.037 -7.421 7.443 1.00 94.69 244 GLY A O 1
ATOM 1865 N N . GLY A 1 245 ? -0.634 -8.939 8.310 1.00 95.94 245 GLY A N 1
ATOM 1866 C CA . GLY A 1 245 ? -1.669 -9.951 8.536 1.00 95.94 245 GLY A CA 1
ATOM 1867 C C . GLY A 1 245 ? -2.673 -9.536 9.614 1.00 95.94 245 GLY A C 1
ATOM 1868 O O . GLY A 1 245 ? -3.874 -9.626 9.391 1.00 95.94 245 GLY A O 1
ATOM 1869 N N . ARG A 1 246 ? -2.186 -9.007 10.747 1.00 97.00 246 ARG A N 1
ATOM 1870 C CA . ARG A 1 246 ? -3.037 -8.513 11.846 1.00 97.00 246 ARG A CA 1
ATOM 1871 C C . ARG A 1 246 ? -3.903 -7.335 11.410 1.00 97.00 246 ARG A C 1
ATOM 1873 O O . ARG A 1 246 ? -5.063 -7.256 11.799 1.00 97.00 246 ARG A O 1
ATOM 1880 N N . VAL A 1 247 ? -3.351 -6.445 10.586 1.00 97.75 247 VAL A N 1
ATOM 1881 C CA . VAL A 1 247 ? -4.106 -5.350 9.964 1.00 97.75 247 VAL A CA 1
ATOM 1882 C C . VAL A 1 247 ? -5.220 -5.905 9.082 1.00 97.75 247 VAL A C 1
ATOM 1884 O O . VAL A 1 247 ? -6.362 -5.479 9.224 1.00 97.75 247 VAL A O 1
ATOM 1887 N N . ALA A 1 248 ? -4.905 -6.853 8.194 1.00 97.44 248 ALA A N 1
ATOM 1888 C CA . ALA A 1 248 ? -5.903 -7.458 7.317 1.00 97.44 248 ALA A CA 1
ATOM 1889 C C . ALA A 1 248 ? -7.049 -8.086 8.121 1.00 97.44 248 ALA A C 1
ATOM 1891 O O . ALA A 1 248 ? -8.212 -7.867 7.797 1.00 97.44 248 ALA A O 1
ATOM 1892 N N . ASP A 1 249 ? -6.724 -8.801 9.203 1.00 97.19 249 ASP A N 1
ATOM 1893 C CA . ASP A 1 249 ? -7.721 -9.413 10.086 1.00 97.19 249 ASP A CA 1
ATOM 1894 C C . ASP A 1 249 ? -8.616 -8.360 10.758 1.00 97.19 249 ASP A C 1
ATOM 1896 O O . ASP A 1 249 ? -9.836 -8.504 10.770 1.00 97.19 249 ASP A O 1
ATOM 1900 N N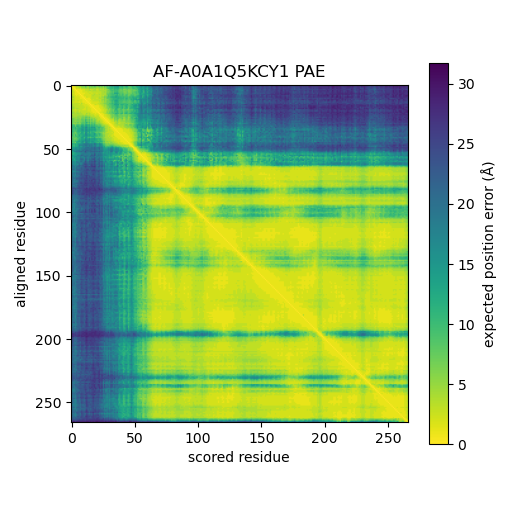 . ALA A 1 250 ? -8.037 -7.263 11.255 1.00 97.69 250 ALA A N 1
ATOM 1901 C CA . ALA A 1 250 ? -8.801 -6.175 11.865 1.00 97.69 250 ALA A CA 1
ATOM 1902 C C . ALA A 1 250 ? -9.745 -5.479 10.860 1.00 97.69 250 ALA A C 1
ATOM 1904 O O . ALA A 1 250 ? -10.875 -5.116 11.199 1.00 97.69 250 ALA A O 1
ATOM 1905 N N . ILE A 1 251 ? -9.310 -5.310 9.607 1.00 97.12 251 ILE A N 1
ATOM 1906 C CA . ILE A 1 251 ? -10.136 -4.717 8.546 1.00 97.12 251 ILE A CA 1
ATOM 1907 C C . ILE A 1 251 ? -11.282 -5.661 8.165 1.00 97.12 251 ILE A C 1
ATOM 1909 O O . ILE A 1 251 ? -12.436 -5.231 8.145 1.00 97.12 251 ILE A O 1
ATOM 1913 N N . LEU A 1 252 ? -10.966 -6.928 7.885 1.00 95.94 252 LEU A N 1
ATOM 1914 C CA . LEU A 1 252 ? -11.893 -7.911 7.316 1.00 95.94 252 LEU A CA 1
ATOM 1915 C C . LEU A 1 252 ? -12.892 -8.483 8.323 1.00 95.94 252 LEU A C 1
ATOM 1917 O O . LEU A 1 252 ? -13.978 -8.892 7.918 1.00 95.94 252 LEU A O 1
ATOM 1921 N N . PHE A 1 253 ? -12.542 -8.526 9.609 1.00 95.81 253 PHE A N 1
ATOM 1922 C CA . PHE A 1 253 ? -13.362 -9.155 10.644 1.00 95.81 253 PHE A CA 1
ATOM 1923 C C . PHE A 1 253 ? -13.761 -8.133 11.721 1.00 95.81 253 PHE A C 1
ATOM 1925 O O . PHE A 1 253 ? -13.158 -8.109 12.801 1.00 95.81 253 PHE A O 1
ATOM 1932 N N . PRO A 1 254 ? -14.772 -7.281 11.448 1.00 96.00 254 PRO A N 1
ATOM 1933 C CA . PRO A 1 254 ? -15.174 -6.189 12.339 1.00 96.00 254 PRO A CA 1
ATOM 1934 C C . PRO A 1 254 ? -15.612 -6.656 13.731 1.00 96.00 254 PRO A C 1
ATOM 1936 O O . PRO A 1 254 ? -15.408 -5.932 14.698 1.00 96.00 254 PRO A O 1
ATOM 1939 N N . ASP A 1 255 ? -16.127 -7.880 13.854 1.00 95.94 255 ASP A N 1
ATOM 1940 C CA . ASP A 1 255 ? -16.604 -8.440 15.125 1.00 95.94 255 ASP A CA 1
ATOM 1941 C C . ASP A 1 255 ? -15.487 -9.028 16.006 1.00 95.94 255 ASP A C 1
ATOM 1943 O O . ASP A 1 255 ? -15.741 -9.530 17.105 1.00 95.94 255 ASP A O 1
ATOM 1947 N N . THR A 1 256 ? -14.233 -8.995 15.555 1.00 96.75 256 THR A N 1
ATOM 1948 C CA . THR A 1 256 ? -13.087 -9.386 16.390 1.00 96.75 256 THR A CA 1
ATOM 1949 C C . THR A 1 256 ? -12.692 -8.255 17.335 1.00 96.75 256 THR A C 1
ATOM 1951 O O . THR A 1 256 ? -13.021 -7.098 17.097 1.00 96.75 256 THR A O 1
ATOM 1954 N N . GLU A 1 257 ? -11.946 -8.564 18.399 1.00 96.81 257 GLU A N 1
ATOM 1955 C CA . GLU A 1 257 ? -11.410 -7.542 19.315 1.00 96.81 257 GLU A CA 1
ATOM 1956 C C . GLU A 1 257 ? -10.641 -6.449 18.554 1.00 96.81 257 GLU A C 1
ATOM 1958 O O . GLU A 1 257 ? -10.928 -5.262 18.691 1.00 96.81 257 GLU A O 1
ATOM 1963 N N . ASN A 1 258 ? -9.727 -6.854 17.669 1.00 96.62 258 ASN A N 1
ATOM 1964 C CA . ASN A 1 258 ? -8.961 -5.923 16.843 1.00 96.62 258 ASN A CA 1
ATOM 1965 C C . ASN A 1 258 ? -9.842 -5.176 15.829 1.00 96.62 258 ASN A C 1
ATOM 1967 O O . ASN A 1 258 ? -9.608 -3.997 15.569 1.00 96.62 258 ASN A O 1
ATOM 1971 N N . GLY A 1 259 ? -10.858 -5.839 15.270 1.00 97.31 259 GLY A N 1
ATOM 1972 C CA . GLY A 1 259 ? -11.801 -5.222 14.340 1.00 97.31 259 GLY A CA 1
ATOM 1973 C C . GLY A 1 259 ? -12.674 -4.150 14.984 1.00 97.31 259 GLY A C 1
ATOM 1974 O O . GLY A 1 259 ? -12.862 -3.089 14.386 1.00 97.31 259 GLY A O 1
ATOM 1975 N N . ARG A 1 260 ? -13.140 -4.376 16.215 1.00 97.81 260 ARG A N 1
ATOM 1976 C CA . ARG A 1 260 ? -13.872 -3.378 17.004 1.00 97.81 260 ARG A CA 1
ATOM 1977 C C . ARG A 1 260 ? -12.970 -2.226 17.431 1.00 97.81 260 ARG A C 1
ATOM 1979 O O . ARG A 1 260 ? -13.353 -1.063 17.293 1.00 97.81 260 ARG A O 1
ATOM 1986 N N . LYS A 1 261 ? -11.738 -2.535 17.850 1.00 97.06 261 LYS A N 1
ATOM 1987 C CA . LYS A 1 261 ? -10.744 -1.544 18.282 1.00 97.06 261 LYS A CA 1
ATOM 1988 C C . LYS A 1 261 ? -10.475 -0.478 17.219 1.00 97.06 261 LYS A C 1
ATOM 1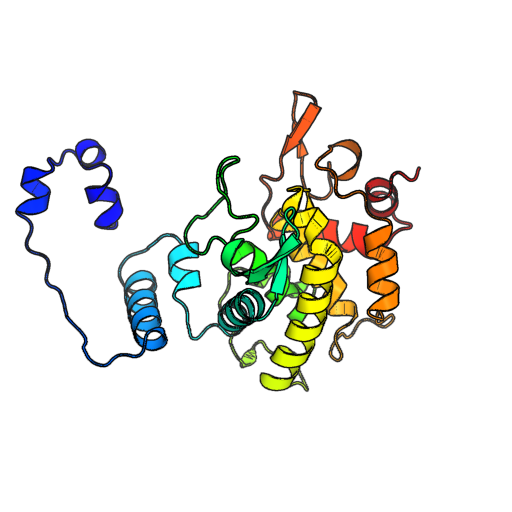990 O O . LYS A 1 261 ? -10.562 0.709 17.523 1.00 97.06 261 LYS A O 1
ATOM 1995 N N . ILE A 1 262 ? -10.232 -0.869 15.963 1.00 97.44 262 ILE A N 1
ATOM 1996 C CA . ILE A 1 262 ? -9.989 0.099 14.874 1.00 97.44 262 ILE A CA 1
ATOM 1997 C C . ILE A 1 262 ? -11.245 0.876 14.452 1.00 97.44 262 ILE A C 1
ATOM 1999 O O . ILE A 1 262 ? -11.163 1.695 13.550 1.00 97.44 262 ILE A O 1
ATOM 2003 N N . ARG A 1 263 ? -12.409 0.615 15.054 1.00 97.62 263 ARG A N 1
ATOM 2004 C CA . ARG A 1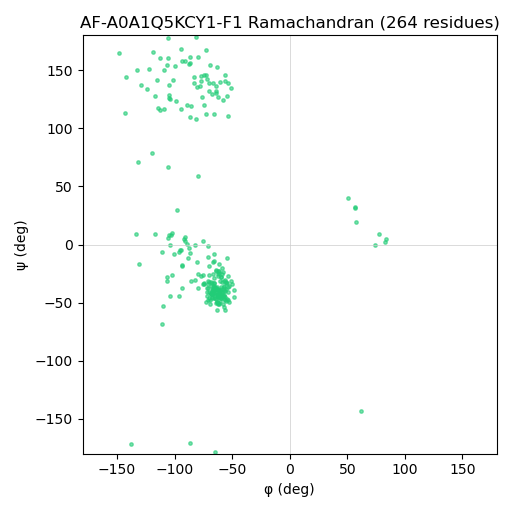 263 ? -13.692 1.277 14.758 1.00 97.62 263 ARG A CA 1
ATOM 2005 C C . ARG A 1 263 ? -14.233 2.064 15.952 1.00 97.62 263 ARG A C 1
ATOM 2007 O O . ARG A 1 263 ? -15.378 2.507 15.916 1.00 97.62 263 ARG A O 1
ATOM 2014 N N . SER A 1 264 ? -13.437 2.214 17.014 1.00 92.56 264 SER A N 1
ATOM 2015 C CA . SER A 1 264 ? -13.869 2.794 18.296 1.00 92.56 264 SER A CA 1
ATOM 2016 C C . SER A 1 264 ? -15.065 2.073 18.927 1.00 92.56 264 SER A C 1
ATOM 2018 O O . SER A 1 264 ? -15.893 2.696 19.591 1.00 92.56 264 SER A O 1
ATOM 2020 N N . GLN A 1 265 ? -15.179 0.763 18.711 1.00 85.69 265 GLN A N 1
ATOM 2021 C CA . GLN A 1 265 ? -16.230 -0.071 19.291 1.00 85.69 265 GLN A CA 1
ATOM 2022 C C . GLN A 1 265 ? -15.671 -0.848 20.490 1.00 85.69 265 GLN A C 1
ATOM 2024 O O . GLN A 1 265 ? -14.519 -1.284 20.462 1.00 85.69 265 GLN A O 1
ATOM 2029 N N . ALA A 1 266 ? -16.485 -0.988 21.540 1.00 60.31 266 ALA A N 1
ATOM 2030 C CA . ALA A 1 266 ? -16.177 -1.794 22.725 1.00 60.31 266 ALA A CA 1
ATOM 2031 C C . ALA A 1 266 ? -16.382 -3.291 22.440 1.00 60.31 266 ALA A C 1
ATOM 2033 O O . ALA A 1 266 ? -17.418 -3.633 21.830 1.00 60.31 266 ALA A O 1
#

pLDDT: mean 87.28, std 10.74, range [53.34, 98.12]

Foldseek 3Di:
DDDLVVCCVPVVVVVHDNVRSVPDDDDDDDDPPDDPLRVLCVVLCCCVVPPPDDLLSSLCSDSQQLLLVLLVCLQQVAWAQAPVRDTDRNVVQEARHDPDDDPPDSHLAYSLLSSLLLQCLQQAPVSLVCSSPGHHQVNGQPPDGSVLSSVLSSVLVSCCCHVCVVLSNVSFQCRFSLNSNLLSNLNNLCDPRRPDPNRDHSVNLVVLVVLFDRHQACQQPDPAQFHQDPVRGTDNPDHNNRHNNSSNCLSVPCPDPNVCSRRVHD